Protein AF-A0A7Y6F8K1-F1 (afdb_monomer)

Nearest PDB structures (foldseek):
  3zwu-assembly2_B  TM=9.315E-01  e=6.270E-09  Pseudomonas fluorescens Pf0-1
  5n9j-assembly1_A  TM=4.850E-01  e=1.067E+00  Schizosaccharomyces pombe
  7olc-assembly1_LZ  TM=2.569E-01  e=6.177E-01  Thermochaetoides thermophila DSM 1495
  8ovj-assembly1_Y  TM=2.852E-01  e=1.361E+00  Leishmania major strain Friedlin

Radius of gyration: 34.38 Å; Cα contacts (8 Å, |Δi|>4): 253; chains: 1; bounding box: 67×84×121 Å

Foldseek 3Di:
DDDDDDDDDDDDDDDDDDDDDDDDDPDDDDDDDDDDDDDDDDDDDDDDDDDDDDDDDDPPPDPDPDPDPFDDDDDDPDPDDDDTPPDDDDDAADFQAFLAPPADHRDQVLPQDLVSLLRHAAADWDDWDWAWDPPDDVPKTKTKIKTFHDFDDCVSNVNDPSSRQSRGGIWIFIWIDDPNDIHTDHDPRTGDDGNPHQDDDDDPDDDDDPSNGDDPDDDDDDDDDDPDDDDDDDPDPDDDDDDDDDDDDDDD

Sequence (252 aa):
MRDDTQTATTHPTADPFRRGVVAGGALAAAGLLALGTSAAAALTPATPAPPAGSPPAPAGAAARRSLAEFTAVAASEADTVAVPTGFRADVRAPWGGPVHTTGPDWRADASATAADQADQIGSHHHCVQFLPLDDGREGEPRGLLVISHESTDPALLGGDARKAMAAQGLTVLEMREVEGIWEVVDSAYNRRITADSPVRFSGPVPAPGPAAGRARGAGPERPGPHPLGHLPGGRGERRRRLRGRRPGVAAR

Structure (mmCIF, N/CA/C/O backbone):
data_AF-A0A7Y6F8K1-F1
#
_entry.id   AF-A0A7Y6F8K1-F1
#
loop_
_atom_site.group_PDB
_atom_site.id
_atom_site.type_symbol
_atom_site.label_atom_id
_atom_site.label_alt_id
_atom_site.label_comp_id
_atom_site.label_asym_id
_atom_site.label_entity_id
_atom_site.label_seq_id
_atom_site.pdbx_PDB_ins_code
_atom_site.Cartn_x
_atom_site.Cartn_y
_atom_site.Cartn_z
_atom_site.occupancy
_atom_site.B_iso_or_equiv
_atom_site.auth_seq_id
_atom_site.auth_comp_id
_atom_site.auth_asym_id
_atom_site.auth_atom_id
_atom_site.pdbx_PDB_model_num
ATOM 1 N N . MET A 1 1 ? 37.887 20.842 1.565 1.00 43.44 1 MET A N 1
ATOM 2 C CA . MET A 1 1 ? 37.068 21.502 2.599 1.00 43.44 1 MET A CA 1
ATOM 3 C C . MET A 1 1 ? 36.605 22.825 2.007 1.00 43.44 1 MET A C 1
ATOM 5 O O . MET A 1 1 ? 37.454 23.655 1.714 1.00 43.44 1 MET A O 1
ATOM 9 N N . ARG A 1 2 ? 35.318 22.941 1.663 1.00 33.66 2 ARG A N 1
ATOM 10 C CA . ARG A 1 2 ? 34.686 24.184 1.186 1.00 33.66 2 ARG A CA 1
ATOM 11 C C . ARG A 1 2 ? 33.675 24.639 2.237 1.00 33.66 2 ARG A C 1
ATOM 13 O O . ARG A 1 2 ? 33.304 23.841 3.093 1.00 33.66 2 ARG A O 1
ATOM 20 N N . ASP A 1 3 ? 33.339 25.918 2.190 1.00 32.84 3 ASP A N 1
ATOM 21 C CA . ASP A 1 3 ? 32.628 26.645 3.238 1.00 32.84 3 ASP A CA 1
ATOM 22 C C . ASP A 1 3 ? 31.246 27.069 2.715 1.00 32.84 3 ASP A C 1
ATOM 24 O O . ASP A 1 3 ? 31.146 27.965 1.876 1.00 32.84 3 ASP A O 1
ATOM 28 N N . ASP A 1 4 ? 30.196 26.368 3.151 1.00 37.66 4 ASP A N 1
ATOM 29 C CA . ASP A 1 4 ? 28.828 26.521 2.639 1.00 37.66 4 ASP A CA 1
ATOM 30 C C . ASP A 1 4 ? 28.006 27.482 3.517 1.00 37.66 4 ASP A C 1
ATOM 32 O O . ASP A 1 4 ? 27.113 27.093 4.273 1.00 37.66 4 ASP A O 1
ATOM 36 N N . THR A 1 5 ? 28.298 28.779 3.404 1.00 37.97 5 THR A N 1
ATOM 37 C CA . THR A 1 5 ? 27.543 29.844 4.082 1.00 37.97 5 THR A CA 1
ATOM 38 C C . THR A 1 5 ? 26.256 30.198 3.323 1.00 37.97 5 THR A C 1
ATOM 40 O O . THR A 1 5 ? 26.243 31.022 2.408 1.00 37.97 5 THR A O 1
ATOM 43 N N . GLN A 1 6 ? 25.130 29.587 3.712 1.00 37.47 6 GLN A N 1
ATOM 44 C CA . GLN A 1 6 ? 23.811 29.942 3.170 1.00 37.47 6 GLN A CA 1
ATOM 45 C C . GLN A 1 6 ? 23.318 31.301 3.697 1.00 37.47 6 GLN A C 1
ATOM 47 O O . GLN A 1 6 ? 22.869 31.422 4.837 1.00 37.47 6 GLN A O 1
ATOM 52 N N . THR A 1 7 ? 23.327 32.322 2.839 1.00 34.81 7 THR A N 1
ATOM 53 C CA . THR A 1 7 ? 22.721 33.631 3.130 1.00 34.81 7 THR A CA 1
ATOM 54 C C . THR A 1 7 ? 21.206 33.585 2.913 1.00 34.81 7 THR A C 1
ATOM 56 O O . THR A 1 7 ? 20.730 33.635 1.780 1.00 34.81 7 THR A O 1
ATOM 59 N N . ALA A 1 8 ? 20.436 33.513 4.000 1.00 32.97 8 ALA A N 1
ATOM 60 C CA . ALA A 1 8 ? 18.976 33.575 3.949 1.00 32.97 8 ALA A CA 1
ATOM 61 C C . ALA A 1 8 ? 18.470 35.022 3.779 1.00 32.97 8 ALA A C 1
ATOM 63 O O . ALA A 1 8 ? 18.720 35.878 4.627 1.00 32.97 8 ALA A O 1
ATOM 64 N N . THR A 1 9 ? 17.705 35.285 2.715 1.00 33.66 9 THR A N 1
ATOM 65 C CA . THR A 1 9 ? 17.076 36.593 2.459 1.00 33.66 9 THR A CA 1
ATOM 66 C C . THR A 1 9 ? 15.626 36.594 2.941 1.00 33.66 9 THR A C 1
ATOM 68 O O . THR A 1 9 ? 14.765 35.965 2.329 1.00 33.66 9 THR A O 1
ATOM 71 N N . THR A 1 10 ? 15.330 37.321 4.019 1.00 36.19 10 THR A N 1
ATOM 72 C CA . THR A 1 10 ? 13.971 37.482 4.560 1.00 36.19 10 THR A CA 1
ATOM 73 C C . THR A 1 10 ? 13.324 38.796 4.114 1.00 36.19 10 THR A C 1
ATOM 75 O O . THR A 1 10 ? 13.879 39.877 4.300 1.00 36.19 10 THR A O 1
ATOM 78 N N . HIS A 1 11 ? 12.107 38.718 3.566 1.00 33.62 11 HIS A N 1
ATOM 79 C CA . HIS A 1 11 ? 11.245 39.889 3.371 1.00 33.62 11 HIS A CA 1
ATOM 80 C C . HIS A 1 11 ? 10.414 40.161 4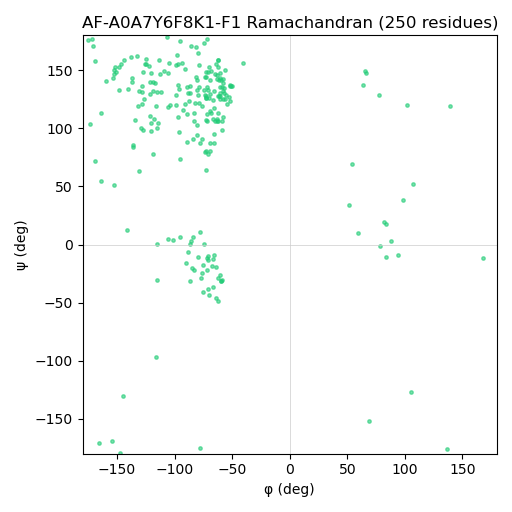.645 1.00 33.62 11 HIS A C 1
ATOM 82 O O . HIS A 1 11 ? 9.897 39.209 5.234 1.00 33.62 11 HIS A O 1
ATOM 88 N N . PRO A 1 12 ? 10.277 41.424 5.096 1.00 40.53 12 PRO A N 1
ATOM 89 C CA . PRO A 1 12 ? 9.638 41.748 6.374 1.00 40.53 12 PRO A CA 1
ATOM 90 C C . PRO A 1 12 ? 8.134 42.062 6.271 1.00 40.53 12 PRO A C 1
ATOM 92 O O . PRO A 1 12 ? 7.680 42.607 5.268 1.00 40.53 12 PRO A O 1
ATOM 95 N N . THR A 1 13 ? 7.430 41.874 7.401 1.00 39.84 13 THR A N 1
ATOM 96 C CA . THR A 1 13 ? 6.108 42.447 7.785 1.00 39.84 13 THR A CA 1
ATOM 97 C C . THR A 1 13 ? 4.872 42.073 6.938 1.00 39.84 13 THR A C 1
ATOM 99 O O . THR A 1 13 ? 4.918 42.128 5.718 1.00 39.84 13 THR A O 1
ATOM 102 N N . ALA A 1 14 ? 3.689 41.767 7.495 1.00 37.31 14 ALA A N 1
ATOM 103 C CA . ALA A 1 14 ? 3.221 41.513 8.880 1.00 37.31 14 ALA A CA 1
ATOM 104 C C . ALA A 1 14 ? 1.792 40.855 8.790 1.00 37.31 14 ALA A C 1
ATOM 106 O O . ALA A 1 14 ? 1.390 40.493 7.687 1.00 37.31 14 ALA A O 1
ATOM 107 N N . ASP A 1 15 ? 0.946 40.630 9.812 1.00 39.19 15 ASP A N 1
ATOM 108 C CA . ASP A 1 15 ? 0.985 40.985 11.246 1.00 39.19 15 ASP A CA 1
ATOM 109 C C . ASP A 1 15 ? 0.354 39.872 12.169 1.00 39.19 15 ASP A C 1
ATOM 111 O O . ASP A 1 15 ? 0.803 38.733 12.004 1.00 39.19 15 ASP A O 1
ATOM 115 N N . PRO A 1 16 ? -0.578 40.037 13.160 1.00 44.59 16 PRO A N 1
ATOM 116 C CA . PRO A 1 16 ? -0.449 39.256 14.406 1.00 44.59 16 PRO A CA 1
ATOM 117 C C . PRO A 1 16 ? -1.687 38.435 14.850 1.00 44.59 16 PRO A C 1
ATOM 119 O O . PRO A 1 16 ? -2.739 38.995 15.143 1.00 44.59 16 PRO A O 1
ATOM 122 N N . PHE A 1 17 ? -1.543 37.120 15.082 1.00 38.03 17 PHE A N 1
ATOM 123 C CA . PHE A 1 17 ? -2.545 36.359 15.872 1.00 38.03 17 PHE A CA 1
ATOM 124 C C . PHE A 1 17 ? -2.013 35.278 16.835 1.00 38.03 17 PHE A C 1
ATOM 126 O O . PHE A 1 17 ? -2.794 34.501 17.382 1.00 38.03 17 PHE A O 1
ATOM 133 N N . ARG A 1 18 ? -0.701 35.232 17.117 1.00 42.72 18 ARG A N 1
ATOM 134 C CA . ARG A 1 18 ? -0.129 34.366 18.173 1.00 42.72 18 ARG A CA 1
ATOM 135 C C . ARG A 1 18 ? 0.920 35.107 19.014 1.00 42.72 18 ARG A C 1
ATOM 137 O O . ARG A 1 18 ? 2.115 35.029 18.752 1.00 42.72 18 ARG A O 1
ATOM 144 N N . ARG A 1 19 ? 0.457 35.817 20.049 1.00 46.25 19 ARG A N 1
ATOM 145 C CA . ARG A 1 19 ? 1.273 36.305 21.178 1.00 46.25 19 ARG A CA 1
ATOM 146 C C . ARG A 1 19 ? 0.770 35.656 22.469 1.00 46.25 19 ARG A C 1
ATOM 148 O O . ARG A 1 19 ? -0.435 35.575 22.673 1.00 46.25 19 ARG A O 1
ATOM 155 N N . GLY A 1 20 ? 1.702 35.250 23.331 1.00 35.72 20 GLY A N 1
ATOM 156 C CA . GLY A 1 20 ? 1.425 34.503 24.562 1.00 35.72 20 GLY A CA 1
ATOM 157 C C . GLY A 1 20 ? 1.733 33.005 24.401 1.00 35.72 20 GLY A C 1
ATOM 158 O O . GLY A 1 20 ? 1.163 32.364 23.529 1.00 35.72 20 GLY A O 1
ATOM 159 N N . VAL A 1 21 ? 2.632 32.395 25.181 1.00 41.84 21 VAL A N 1
ATOM 160 C CA . VAL A 1 21 ? 3.507 32.951 26.233 1.00 41.84 21 VAL A CA 1
ATOM 161 C C . VAL A 1 21 ? 4.884 32.283 26.156 1.00 41.84 21 VAL A C 1
ATOM 163 O O . VAL A 1 21 ? 4.973 31.061 26.107 1.00 41.84 21 VAL A O 1
ATOM 166 N N . VAL A 1 22 ? 5.953 33.084 26.218 1.00 46.91 22 VAL A N 1
ATOM 167 C CA . VAL A 1 22 ? 7.308 32.625 26.569 1.00 46.91 22 VAL A CA 1
ATOM 168 C C . VAL A 1 22 ? 7.733 33.396 27.814 1.00 46.91 22 VAL A C 1
ATOM 170 O O . VAL A 1 22 ? 8.136 34.553 27.721 1.00 46.91 22 VAL A O 1
ATOM 173 N N . ALA A 1 23 ? 7.580 32.771 28.981 1.00 37.50 23 ALA A N 1
ATOM 174 C CA . ALA A 1 23 ? 8.056 33.276 30.267 1.00 37.50 23 ALA A CA 1
ATOM 175 C C . ALA A 1 23 ? 8.072 32.132 31.297 1.00 37.50 23 ALA A C 1
ATOM 177 O O . ALA A 1 23 ? 7.012 31.646 31.683 1.00 37.50 23 ALA A O 1
ATOM 178 N N . GLY A 1 24 ? 9.262 31.725 31.754 1.00 35.97 24 GLY A N 1
ATOM 179 C CA . GLY A 1 24 ? 9.422 30.813 32.894 1.00 35.97 24 GLY A CA 1
ATOM 180 C C . GLY A 1 24 ? 10.508 29.744 32.728 1.00 35.97 24 GLY A C 1
ATOM 181 O O . GLY A 1 24 ? 10.384 28.864 31.886 1.00 35.97 24 GLY A O 1
ATOM 182 N N . GLY A 1 25 ? 11.518 29.767 33.607 1.00 36.03 25 GLY A N 1
ATOM 183 C CA . GLY A 1 25 ? 12.216 28.535 34.005 1.00 36.03 25 GLY A CA 1
ATOM 184 C C . GLY A 1 25 ? 13.543 28.169 33.330 1.00 36.03 25 GLY A C 1
ATOM 185 O O . GLY A 1 25 ? 13.804 26.984 33.146 1.00 36.03 25 GLY A O 1
ATOM 186 N N . ALA A 1 26 ? 14.433 29.120 33.035 1.00 40.59 26 ALA A N 1
ATOM 187 C CA . ALA A 1 26 ? 15.844 28.774 32.825 1.00 40.59 26 ALA A CA 1
ATOM 188 C C . ALA A 1 26 ? 16.532 28.513 34.184 1.00 40.59 26 ALA A C 1
ATOM 190 O O . ALA A 1 26 ? 17.010 29.464 34.795 1.00 40.59 26 ALA A O 1
ATOM 191 N N . LEU A 1 27 ? 16.543 27.261 34.679 1.00 41.97 27 LEU A N 1
ATOM 192 C CA . LEU A 1 27 ? 17.295 26.844 35.887 1.00 41.97 27 LEU A CA 1
ATOM 193 C C . LEU A 1 27 ? 17.341 25.301 36.084 1.00 41.97 27 LEU A C 1
ATOM 195 O O . LEU A 1 27 ? 16.693 24.770 36.980 1.00 41.97 27 LEU A O 1
ATOM 199 N N . ALA A 1 28 ? 18.098 24.563 35.255 1.00 36.94 28 ALA A N 1
ATOM 200 C CA . ALA A 1 28 ? 18.384 23.125 35.469 1.00 36.94 28 ALA A CA 1
ATOM 201 C C . ALA A 1 28 ? 19.576 22.600 34.626 1.00 36.94 28 ALA A C 1
ATOM 203 O O . ALA A 1 28 ? 19.430 21.652 33.859 1.00 36.94 28 ALA A O 1
ATOM 204 N N . ALA A 1 29 ? 20.756 23.226 34.719 1.00 36.88 29 ALA A N 1
ATOM 205 C CA . ALA A 1 29 ? 21.924 22.868 33.897 1.00 36.88 29 ALA A CA 1
ATOM 206 C C . ALA A 1 29 ? 23.217 22.696 34.720 1.00 36.88 29 ALA A C 1
ATOM 208 O O . ALA A 1 29 ? 24.180 23.438 34.541 1.00 36.88 29 ALA A O 1
ATOM 209 N N . ALA A 1 30 ? 23.238 21.719 35.633 1.00 41.50 30 ALA A N 1
ATOM 210 C CA . ALA A 1 30 ? 24.451 21.246 36.308 1.00 41.50 30 ALA A CA 1
ATOM 211 C C . ALA A 1 30 ? 24.246 19.838 36.900 1.00 41.50 30 ALA A C 1
ATOM 213 O O . ALA A 1 30 ? 23.207 19.584 37.503 1.00 41.50 30 ALA A O 1
ATOM 214 N N . GLY A 1 31 ? 25.261 18.965 36.806 1.00 42.12 31 GLY A N 1
ATOM 215 C CA . GLY A 1 31 ? 25.406 17.830 37.733 1.00 42.12 31 GLY A CA 1
ATOM 216 C C . GLY A 1 31 ? 25.097 16.408 37.241 1.00 42.12 31 GLY A C 1
ATOM 217 O O . GLY A 1 31 ? 24.395 15.695 37.949 1.00 42.12 31 GLY A O 1
ATOM 218 N N . LEU A 1 32 ? 25.677 15.946 36.120 1.00 43.97 32 LEU A N 1
ATOM 219 C CA . LEU A 1 32 ? 25.977 14.505 35.959 1.00 43.97 32 LEU A CA 1
ATOM 220 C C . LEU A 1 32 ? 27.165 14.195 35.020 1.00 43.97 32 LEU A C 1
ATOM 222 O O . LEU A 1 32 ? 27.065 13.378 34.109 1.00 43.97 32 LEU A O 1
ATOM 226 N N . LEU A 1 33 ? 28.313 14.840 35.250 1.00 45.12 33 LEU A N 1
ATOM 227 C CA . LEU A 1 33 ? 29.603 14.441 34.671 1.00 45.12 33 LEU A CA 1
ATOM 228 C C . LEU A 1 33 ? 30.700 14.531 35.739 1.00 45.12 33 LEU A C 1
ATOM 230 O O . LEU A 1 33 ? 30.732 15.502 36.493 1.00 45.12 33 LEU A O 1
ATOM 234 N N . ALA A 1 34 ? 31.604 13.541 35.731 1.00 36.44 34 ALA A N 1
ATOM 235 C CA . ALA A 1 34 ? 32.646 13.283 36.737 1.00 36.44 34 ALA A CA 1
ATOM 236 C C . ALA A 1 34 ? 32.095 12.871 38.133 1.00 36.44 34 ALA A C 1
ATOM 238 O O . ALA A 1 34 ? 31.002 13.267 38.518 1.00 36.44 34 ALA A O 1
ATOM 239 N N . LEU A 1 35 ? 32.763 12.032 38.936 1.00 41.62 35 LEU A N 1
ATOM 240 C CA . LEU A 1 35 ? 34.102 11.427 38.831 1.00 41.62 35 LEU A CA 1
ATOM 241 C C . LEU A 1 35 ? 34.046 9.897 39.000 1.00 41.62 35 LEU A C 1
ATOM 243 O O . LEU A 1 35 ? 33.259 9.388 39.792 1.00 41.62 35 LEU A O 1
ATOM 247 N N . GLY A 1 36 ? 34.956 9.181 38.333 1.00 39.50 36 GLY A N 1
ATOM 248 C CA . GLY A 1 36 ? 35.242 7.768 38.595 1.00 39.50 36 GLY A CA 1
ATOM 249 C C . GLY A 1 36 ? 36.739 7.547 38.813 1.00 39.50 36 GLY A C 1
ATOM 250 O O . GLY A 1 36 ? 37.487 7.453 37.846 1.00 39.50 36 GLY A O 1
ATOM 251 N N . THR A 1 37 ? 37.174 7.464 40.073 1.00 42.47 37 THR A N 1
ATOM 252 C CA . THR A 1 37 ? 38.558 7.134 40.472 1.00 42.47 37 THR A CA 1
ATOM 253 C C . THR A 1 37 ? 38.562 6.389 41.806 1.00 42.47 37 THR A C 1
ATOM 255 O O . THR A 1 37 ? 37.912 6.826 42.754 1.00 42.47 37 THR A O 1
ATOM 258 N N . SER A 1 38 ? 39.305 5.286 41.887 1.00 39.91 38 SER A N 1
ATOM 259 C CA . SER A 1 38 ? 39.265 4.343 43.013 1.00 39.91 38 SER A CA 1
ATOM 260 C C . SER A 1 38 ? 40.244 4.683 44.144 1.00 39.91 38 SER A C 1
ATOM 262 O O . SER A 1 38 ? 41.429 4.887 43.892 1.00 39.91 38 SER A O 1
ATOM 264 N N . ALA A 1 39 ? 39.783 4.612 45.395 1.00 37.41 39 ALA A N 1
ATOM 265 C CA . ALA A 1 39 ? 40.610 4.450 46.596 1.00 37.41 39 ALA A CA 1
ATOM 266 C C . ALA A 1 39 ? 39.795 3.715 47.680 1.00 37.41 39 ALA A C 1
ATOM 268 O O . ALA A 1 39 ? 38.571 3.837 47.711 1.00 37.41 39 ALA A O 1
ATOM 269 N N . ALA A 1 40 ? 40.445 2.918 48.533 1.00 37.84 40 ALA A N 1
ATOM 270 C CA . ALA A 1 40 ? 39.769 1.958 49.413 1.00 37.84 40 ALA A CA 1
ATOM 271 C C . ALA A 1 40 ? 39.721 2.385 50.893 1.00 37.84 40 ALA A C 1
ATOM 273 O O . ALA A 1 40 ? 40.672 2.964 51.412 1.00 37.84 40 ALA A O 1
ATOM 274 N N . ALA A 1 41 ? 38.649 1.991 51.586 1.00 38.59 41 ALA A N 1
ATOM 275 C CA . ALA A 1 41 ? 38.557 1.926 53.046 1.00 38.59 41 ALA A CA 1
ATOM 276 C C . ALA A 1 41 ? 37.656 0.743 53.461 1.00 38.59 41 ALA A C 1
ATOM 278 O O . ALA A 1 41 ? 36.837 0.276 52.670 1.00 38.59 41 ALA A O 1
ATOM 279 N N . ALA A 1 42 ? 37.854 0.217 54.672 1.00 38.78 42 ALA A N 1
ATOM 280 C CA . ALA A 1 42 ? 37.300 -1.069 55.106 1.00 38.78 42 ALA A CA 1
ATOM 281 C C . ALA A 1 42 ? 35.767 -1.093 55.282 1.00 38.78 42 ALA A C 1
ATOM 283 O O . ALA A 1 42 ? 35.149 -0.111 55.687 1.00 38.78 42 ALA A O 1
ATOM 284 N N . LEU A 1 43 ? 35.176 -2.270 55.049 1.00 34.03 43 LEU A N 1
ATOM 285 C CA . LEU A 1 43 ? 33.761 -2.554 55.292 1.00 34.03 43 LEU A CA 1
ATOM 286 C C . LEU A 1 43 ? 33.481 -2.749 56.791 1.00 34.03 43 LEU A C 1
ATOM 288 O O . LEU A 1 43 ? 33.951 -3.714 57.391 1.00 34.03 43 LEU A O 1
ATOM 292 N N . THR A 1 44 ? 32.620 -1.907 57.361 1.00 43.69 44 THR A N 1
ATOM 293 C CA . THR A 1 44 ? 31.829 -2.237 58.556 1.00 43.69 44 THR A CA 1
ATOM 294 C C . THR A 1 44 ? 30.342 -2.257 58.174 1.00 43.69 44 THR A C 1
ATOM 296 O O . THR A 1 44 ? 29.874 -1.332 57.507 1.00 43.69 44 THR A O 1
ATOM 299 N N . PRO A 1 45 ? 29.573 -3.303 58.536 1.00 40.88 45 PRO A N 1
ATOM 300 C CA . PRO A 1 45 ? 28.172 -3.417 58.139 1.00 40.88 45 PRO A CA 1
ATOM 301 C C . PRO A 1 45 ? 27.283 -2.510 59.002 1.00 40.88 45 PRO A C 1
ATOM 303 O O . PRO A 1 45 ? 26.741 -2.930 60.022 1.00 40.88 45 PRO A O 1
ATOM 306 N N . ALA A 1 46 ? 27.133 -1.251 58.591 1.00 43.28 46 ALA A N 1
ATOM 307 C CA . ALA A 1 46 ? 26.134 -0.351 59.156 1.00 43.28 46 ALA A CA 1
ATOM 308 C C . ALA A 1 46 ? 24.727 -0.748 58.676 1.00 43.28 46 ALA A C 1
ATOM 310 O O . ALA A 1 46 ? 24.485 -0.885 57.476 1.00 43.28 46 ALA A O 1
ATOM 311 N N . THR A 1 47 ? 23.795 -0.925 59.614 1.00 45.72 47 THR A N 1
ATOM 312 C CA . THR A 1 47 ? 22.393 -1.265 59.329 1.00 45.72 47 THR A CA 1
ATOM 313 C C . THR A 1 47 ? 21.751 -0.208 58.420 1.00 45.72 47 THR A C 1
ATOM 315 O O . THR A 1 47 ? 21.861 0.981 58.732 1.00 45.72 47 THR A O 1
ATOM 318 N N . PRO A 1 48 ? 21.052 -0.584 57.331 1.00 42.84 48 PRO A N 1
ATOM 319 C CA . PRO A 1 48 ? 20.390 0.390 56.473 1.00 42.84 48 PRO A CA 1
ATOM 320 C C . PRO A 1 48 ? 19.261 1.093 57.235 1.00 42.84 48 PRO A C 1
ATOM 322 O O . PRO A 1 48 ? 18.286 0.466 57.652 1.00 42.84 48 PRO A O 1
ATOM 325 N N . ALA A 1 49 ? 19.388 2.409 57.403 1.00 52.44 49 ALA A N 1
ATOM 326 C CA . ALA A 1 49 ? 18.280 3.248 57.838 1.00 52.44 49 ALA A CA 1
ATOM 327 C C . ALA A 1 49 ? 17.174 3.251 56.761 1.00 52.44 49 ALA A C 1
ATOM 329 O O . ALA A 1 49 ? 17.492 3.180 55.569 1.00 52.44 49 ALA A O 1
ATOM 330 N N . PRO A 1 50 ? 15.885 3.348 57.137 1.00 48.72 50 PRO A N 1
ATOM 331 C CA . PRO A 1 50 ? 14.815 3.486 56.156 1.00 48.72 50 PRO A CA 1
ATOM 332 C C . PRO A 1 50 ? 15.014 4.774 55.338 1.00 48.72 50 PRO A C 1
ATOM 334 O O . PRO A 1 50 ? 15.443 5.787 55.901 1.00 48.72 50 PRO A O 1
ATOM 337 N N . PRO A 1 51 ? 14.705 4.773 54.028 1.00 49.38 51 PRO A N 1
ATOM 338 C CA . PRO A 1 51 ? 14.831 5.970 53.210 1.00 49.38 51 PRO A CA 1
ATOM 339 C C . PRO A 1 51 ? 13.927 7.077 53.759 1.00 49.38 51 PRO A C 1
ATOM 341 O O . PRO A 1 51 ? 12.739 6.859 54.006 1.00 49.38 51 PRO A O 1
ATOM 344 N N . ALA A 1 52 ? 14.492 8.272 53.945 1.00 54.88 52 ALA A N 1
ATOM 345 C CA . ALA A 1 52 ? 13.714 9.453 54.296 1.00 54.88 52 ALA A CA 1
ATOM 346 C C . ALA A 1 52 ? 12.641 9.694 53.221 1.00 54.88 52 ALA A C 1
ATOM 348 O O . ALA A 1 52 ? 12.919 9.581 52.026 1.00 54.88 52 ALA A O 1
ATOM 349 N N . GLY A 1 53 ? 11.411 9.980 53.655 1.00 45.91 53 GLY A N 1
ATOM 350 C CA . GLY A 1 53 ? 10.249 10.006 52.769 1.00 45.91 53 GLY A CA 1
ATOM 351 C C . GLY A 1 53 ? 10.402 10.986 51.606 1.00 45.91 53 GLY A C 1
ATOM 352 O O . GLY A 1 53 ? 10.874 12.110 51.788 1.00 45.91 53 GLY A O 1
ATOM 353 N N . SER A 1 54 ? 9.966 10.561 50.418 1.00 52.84 54 SER A N 1
ATOM 354 C CA . SER A 1 54 ? 9.910 11.405 49.223 1.00 52.84 54 SER A CA 1
ATOM 355 C C . SER A 1 54 ? 9.196 12.730 49.527 1.00 52.84 54 SER A C 1
ATOM 357 O O . SER A 1 54 ? 8.145 12.706 50.177 1.00 52.84 54 SER A O 1
ATOM 359 N N . PRO A 1 55 ? 9.706 13.883 49.052 1.00 58.31 55 PRO A N 1
ATOM 360 C CA . PRO A 1 55 ? 9.024 15.155 49.251 1.00 58.31 55 PRO A CA 1
ATOM 361 C C . PRO A 1 55 ? 7.624 15.103 48.617 1.00 58.31 55 PRO A C 1
ATOM 363 O O . PRO A 1 55 ? 7.465 14.512 47.543 1.00 58.31 55 PRO A O 1
ATOM 366 N N . PRO A 1 56 ? 6.599 15.704 49.249 1.00 50.31 56 PRO A N 1
ATOM 367 C CA . PRO A 1 56 ? 5.246 15.684 48.713 1.00 50.31 56 PRO A CA 1
ATOM 368 C C . PRO A 1 56 ? 5.215 16.362 47.340 1.00 50.31 56 PRO A C 1
ATOM 370 O O . PRO A 1 56 ? 5.678 17.493 47.181 1.00 50.31 56 PRO A O 1
ATOM 373 N N . ALA A 1 57 ? 4.658 15.668 46.346 1.00 54.78 57 ALA A N 1
ATOM 374 C CA . ALA A 1 57 ? 4.474 16.225 45.012 1.00 54.78 57 ALA A CA 1
ATOM 375 C C . ALA A 1 57 ? 3.608 17.503 45.083 1.00 54.78 57 ALA A C 1
ATOM 377 O O . ALA A 1 57 ? 2.658 17.547 45.870 1.00 54.78 57 ALA A O 1
ATOM 378 N N . PRO A 1 58 ? 3.901 18.543 44.279 1.00 50.78 58 PRO A N 1
ATOM 379 C CA . PRO A 1 58 ? 3.210 19.824 44.379 1.00 50.78 58 PRO A CA 1
ATOM 380 C C . PRO A 1 58 ? 1.710 19.678 44.084 1.00 50.78 58 PRO A C 1
ATOM 382 O O . PRO A 1 58 ? 1.296 19.411 42.952 1.00 50.78 58 PRO A O 1
ATOM 385 N N . ALA A 1 59 ? 0.893 19.891 45.118 1.00 54.44 59 ALA A N 1
ATOM 386 C CA . ALA A 1 59 ? -0.562 19.917 45.030 1.00 54.44 59 ALA A CA 1
ATOM 387 C C . ALA A 1 59 ? -1.006 21.118 44.176 1.00 54.44 59 ALA A C 1
ATOM 389 O O . ALA A 1 59 ? -1.094 22.247 44.650 1.00 54.44 59 ALA A O 1
ATOM 390 N N . GLY A 1 60 ? -1.223 20.870 42.885 1.00 49.66 60 GLY A N 1
ATOM 391 C CA . GLY A 1 60 ? -1.442 21.921 41.885 1.00 49.66 60 GLY A CA 1
ATOM 392 C C . GLY A 1 60 ? -1.381 21.444 40.433 1.00 49.66 60 GLY A C 1
ATOM 393 O O . GLY A 1 60 ? -1.823 22.161 39.538 1.00 49.66 60 GLY A O 1
ATOM 394 N N . ALA A 1 61 ? -0.906 20.219 40.177 1.00 51.16 61 ALA A N 1
ATOM 395 C CA . ALA A 1 61 ? -1.100 19.551 38.893 1.00 51.16 61 ALA A CA 1
ATOM 396 C C . ALA A 1 61 ? -2.596 19.255 38.668 1.00 51.16 61 ALA A C 1
ATOM 398 O O . ALA A 1 61 ? -3.092 18.185 39.022 1.00 51.16 61 ALA A O 1
ATOM 399 N N . ALA A 1 62 ? -3.322 20.220 38.095 1.00 58.97 62 ALA A N 1
ATOM 400 C CA . ALA A 1 62 ? -4.713 20.048 37.694 1.00 58.97 62 ALA A CA 1
ATOM 401 C C . ALA A 1 62 ? -4.833 18.792 36.820 1.00 58.97 62 ALA A C 1
ATOM 403 O O . ALA A 1 62 ? -4.124 18.667 35.816 1.00 58.97 62 ALA A O 1
ATOM 404 N N . ALA A 1 63 ? -5.693 17.854 37.227 1.00 59.44 63 ALA A N 1
ATOM 405 C CA . ALA A 1 63 ? -5.791 16.545 36.596 1.00 59.44 63 ALA A CA 1
ATOM 406 C C . ALA A 1 63 ? -6.132 16.706 35.108 1.00 59.44 63 ALA A C 1
ATOM 408 O O . ALA A 1 63 ? -7.261 17.053 34.749 1.00 59.44 63 ALA A O 1
ATOM 409 N N . ARG A 1 64 ? -5.138 16.474 34.241 1.00 63.16 64 ARG A N 1
ATOM 410 C CA . ARG A 1 64 ? -5.323 16.485 32.790 1.00 63.16 64 ARG A CA 1
ATOM 411 C C . ARG A 1 64 ? -6.309 15.368 32.470 1.00 63.16 64 ARG A C 1
ATOM 413 O O . ARG A 1 64 ? -5.951 14.197 32.570 1.00 63.16 64 ARG A O 1
ATOM 420 N N . ARG A 1 65 ? -7.551 15.723 32.131 1.00 62.03 65 ARG A N 1
ATOM 421 C CA . ARG A 1 65 ? -8.532 14.745 31.651 1.00 62.03 65 ARG A CA 1
ATOM 422 C C . ARG A 1 65 ? -7.923 14.045 30.441 1.00 62.03 65 ARG A C 1
ATOM 424 O O . ARG A 1 65 ? -7.483 14.723 29.513 1.00 62.03 65 ARG A O 1
ATOM 431 N N . SER A 1 66 ? -7.865 12.716 30.488 1.00 72.25 66 SER A N 1
ATOM 432 C CA . SER A 1 66 ? -7.454 11.929 29.331 1.00 72.25 66 SER A CA 1
ATOM 433 C C . SER A 1 66 ? -8.376 12.265 28.164 1.00 72.25 66 SER A C 1
ATOM 435 O O . SER A 1 66 ? -9.594 12.251 28.327 1.00 72.25 66 SER A O 1
ATOM 437 N N . LEU A 1 67 ? -7.790 12.572 27.008 1.00 79.00 67 LEU A N 1
ATOM 438 C CA . LEU A 1 67 ? -8.508 12.598 25.731 1.00 79.00 67 LEU A CA 1
ATOM 439 C C . LEU A 1 67 ? -8.506 11.212 25.061 1.00 79.00 67 LEU A C 1
ATOM 441 O O . LEU A 1 67 ? -9.148 11.034 24.035 1.00 79.00 67 LEU A O 1
ATOM 445 N N . ALA A 1 68 ? -7.780 10.240 25.626 1.00 78.81 68 ALA A N 1
ATOM 446 C CA . ALA A 1 68 ? -7.826 8.849 25.202 1.00 78.81 68 ALA A CA 1
ATOM 447 C C . ALA A 1 68 ? -8.945 8.114 25.950 1.00 78.81 68 ALA A C 1
ATOM 449 O O . ALA A 1 68 ? -8.947 8.065 27.184 1.00 78.81 68 ALA A O 1
ATOM 450 N N . GLU A 1 69 ? -9.855 7.521 25.179 1.00 87.19 69 GLU A N 1
ATOM 451 C CA . GLU A 1 69 ? -10.983 6.698 25.642 1.00 87.19 69 GLU A CA 1
ATOM 452 C C . GLU A 1 69 ? -10.587 5.222 25.861 1.00 87.19 69 GLU A C 1
ATOM 454 O O . GLU A 1 69 ? -11.420 4.392 26.214 1.00 87.19 69 GLU A O 1
ATOM 459 N N . PHE A 1 70 ? -9.306 4.889 25.667 1.00 91.94 70 PHE A N 1
ATOM 460 C CA . PHE A 1 70 ? -8.757 3.535 25.718 1.00 91.94 70 PHE A CA 1
ATOM 461 C C . PHE A 1 70 ? -7.631 3.399 26.755 1.00 91.94 70 PHE A C 1
ATOM 463 O O . PHE A 1 70 ? -6.915 4.354 27.063 1.00 91.94 70 PHE A O 1
ATOM 470 N N . THR A 1 71 ? -7.434 2.185 27.276 1.00 91.62 71 THR A N 1
ATOM 471 C CA . THR A 1 71 ? -6.284 1.851 28.131 1.00 91.62 71 THR A CA 1
ATOM 472 C C . THR A 1 71 ? -5.013 1.748 27.290 1.00 91.62 71 THR A C 1
ATOM 474 O O . THR A 1 71 ? -4.988 1.025 26.297 1.00 91.62 71 THR A O 1
ATOM 477 N N . ALA A 1 72 ? -3.950 2.451 27.689 1.00 92.38 72 ALA A N 1
ATOM 478 C CA . ALA A 1 72 ? -2.670 2.416 26.984 1.00 92.38 72 ALA A CA 1
ATOM 479 C C . ALA A 1 72 ? -2.071 0.996 26.945 1.00 92.38 72 ALA A C 1
ATOM 481 O O . ALA A 1 72 ? -2.043 0.294 27.956 1.00 92.38 72 ALA A O 1
ATOM 482 N N . VAL A 1 73 ? -1.568 0.603 25.773 1.00 94.81 73 VAL A N 1
ATOM 483 C CA . VAL A 1 73 ? -0.879 -0.676 25.549 1.00 94.81 73 VAL A CA 1
ATOM 484 C C . VAL A 1 73 ? 0.575 -0.558 26.023 1.00 94.81 73 VAL A C 1
ATOM 486 O O . VAL A 1 73 ? 1.203 0.487 25.853 1.00 94.81 73 VAL A O 1
ATOM 489 N N . ALA A 1 74 ? 1.113 -1.616 26.631 1.00 95.81 74 ALA A N 1
ATOM 490 C CA . ALA A 1 74 ? 2.518 -1.666 27.034 1.00 95.81 74 ALA A CA 1
ATOM 491 C C . ALA A 1 74 ? 3.449 -1.823 25.817 1.00 95.81 74 ALA A C 1
ATOM 493 O O . ALA A 1 74 ? 3.093 -2.474 24.836 1.00 95.81 74 ALA A O 1
ATOM 494 N N . ALA A 1 75 ? 4.658 -1.261 25.897 1.00 96.56 75 ALA A N 1
ATOM 495 C CA . ALA A 1 75 ? 5.696 -1.505 24.896 1.00 96.56 75 ALA A CA 1
ATOM 496 C C . ALA A 1 75 ? 6.110 -2.990 24.884 1.00 96.56 75 ALA A C 1
ATOM 498 O O . ALA A 1 75 ? 6.115 -3.645 25.927 1.00 96.56 75 ALA A O 1
ATOM 499 N N . SER A 1 76 ? 6.454 -3.506 23.704 1.00 96.31 76 SER A N 1
ATOM 500 C CA . SER A 1 76 ? 6.782 -4.914 23.466 1.00 96.31 76 SER A CA 1
ATOM 501 C C . SER A 1 76 ? 7.818 -5.039 22.347 1.00 96.31 76 SER A C 1
ATOM 503 O O . SER A 1 76 ? 7.862 -4.195 21.456 1.00 96.31 76 SER A O 1
ATOM 505 N N . GLU A 1 77 ? 8.615 -6.107 22.389 1.00 97.88 77 GLU A N 1
ATOM 506 C CA . GLU A 1 77 ? 9.557 -6.507 21.329 1.00 97.88 77 GLU A CA 1
ATOM 507 C C . GLU A 1 77 ? 9.003 -7.660 20.462 1.00 97.88 77 GLU A C 1
ATOM 509 O O . GLU A 1 77 ? 9.694 -8.177 19.589 1.00 97.88 77 GLU A O 1
ATOM 514 N N . ALA A 1 78 ? 7.760 -8.095 20.707 1.00 97.56 78 ALA A N 1
ATOM 515 C CA . ALA A 1 78 ? 7.116 -9.149 19.927 1.00 97.56 78 ALA A CA 1
ATOM 516 C C . ALA A 1 78 ? 6.729 -8.662 18.520 1.00 97.56 78 ALA A C 1
ATOM 518 O O . ALA A 1 78 ? 6.120 -7.600 18.381 1.00 97.56 78 ALA A O 1
ATOM 519 N N . ASP A 1 79 ? 7.002 -9.484 17.503 1.00 97.50 79 ASP A N 1
ATOM 520 C CA . ASP A 1 79 ? 6.665 -9.252 16.088 1.00 97.50 79 ASP A CA 1
ATOM 521 C C . ASP A 1 79 ? 5.152 -9.424 15.823 1.00 97.50 79 ASP A C 1
ATOM 523 O O . ASP A 1 79 ? 4.685 -10.365 15.182 1.00 97.50 79 ASP A O 1
ATOM 527 N N . THR A 1 80 ? 4.355 -8.554 16.449 1.00 96.06 80 THR A N 1
ATOM 528 C CA . THR A 1 80 ? 2.887 -8.587 16.475 1.00 96.06 80 THR A CA 1
ATOM 529 C C . THR A 1 80 ? 2.324 -7.183 16.692 1.00 96.06 80 THR A C 1
ATOM 531 O O . THR A 1 80 ? 2.847 -6.422 17.506 1.00 96.06 80 THR A O 1
ATOM 534 N N . VAL A 1 81 ? 1.203 -6.848 16.045 1.00 96.81 81 VAL A N 1
ATOM 535 C CA . VAL A 1 81 ? 0.499 -5.578 16.295 1.00 96.81 81 VAL A CA 1
ATOM 536 C C . VAL A 1 81 ? -0.410 -5.716 17.519 1.00 96.81 81 VAL A C 1
ATOM 538 O O . VAL A 1 81 ? -1.468 -6.340 17.451 1.00 96.81 81 VAL A O 1
ATOM 541 N N . ALA A 1 82 ? -0.015 -5.112 18.640 1.00 96.50 82 ALA A N 1
ATOM 542 C CA . ALA A 1 82 ? -0.838 -5.029 19.846 1.00 96.50 82 ALA A CA 1
ATOM 543 C C . ALA A 1 82 ? -1.736 -3.777 19.825 1.00 96.50 82 ALA A C 1
ATOM 545 O O . ALA A 1 82 ? -1.259 -2.662 19.611 1.00 96.50 82 ALA A O 1
ATOM 546 N N . VAL A 1 83 ? -3.035 -3.953 20.087 1.00 96.69 83 VAL A N 1
ATOM 547 C CA . VAL A 1 83 ? -4.048 -2.879 20.128 1.00 96.69 83 VAL A CA 1
ATOM 548 C C . VAL A 1 83 ? -4.795 -2.870 21.471 1.00 96.69 83 VAL A C 1
ATOM 550 O O . VAL A 1 83 ? -4.784 -3.885 22.172 1.00 96.69 83 VAL A O 1
ATOM 553 N N . PRO A 1 84 ? -5.446 -1.757 21.869 1.00 96.19 84 PRO A N 1
ATOM 554 C CA . PRO A 1 84 ? -6.241 -1.718 23.095 1.00 96.19 84 PRO A CA 1
ATOM 555 C C . PRO A 1 84 ? -7.451 -2.663 23.038 1.00 96.19 84 PRO A C 1
ATOM 557 O O . PRO A 1 84 ? -7.986 -2.951 21.967 1.00 96.19 84 PRO A O 1
ATOM 560 N N . THR A 1 85 ? -7.939 -3.098 24.201 1.00 93.94 85 THR A N 1
ATOM 561 C CA . THR A 1 85 ? -9.152 -3.924 24.314 1.00 93.94 85 THR A CA 1
ATOM 562 C C . THR A 1 85 ? -10.338 -3.277 23.590 1.00 93.94 85 THR A C 1
ATOM 564 O O . THR A 1 85 ? -10.670 -2.125 23.856 1.00 93.94 85 THR A O 1
ATOM 567 N N . GLY A 1 86 ? -10.989 -4.030 22.699 1.00 93.69 86 GLY A N 1
ATOM 568 C CA . GLY A 1 86 ? -12.117 -3.560 21.882 1.00 93.69 86 GLY A CA 1
ATOM 569 C C . GLY A 1 86 ? -11.738 -3.041 20.489 1.00 93.69 86 GLY A C 1
ATOM 570 O O . GLY A 1 86 ? -12.627 -2.832 19.670 1.00 93.69 86 GLY A O 1
ATOM 571 N N . PHE A 1 87 ? -10.445 -2.884 20.192 1.00 94.44 87 PHE A N 1
ATOM 572 C CA . PHE A 1 87 ? -9.943 -2.522 18.863 1.00 94.44 87 PHE A CA 1
ATOM 573 C C . PHE A 1 87 ? -9.477 -3.766 18.087 1.00 94.44 87 PHE A C 1
ATOM 575 O O . PHE A 1 87 ? -9.224 -4.823 18.667 1.00 94.44 87 PHE A O 1
ATOM 582 N N . ARG A 1 88 ? -9.324 -3.624 16.765 1.00 93.88 88 ARG A N 1
ATOM 583 C CA . ARG A 1 88 ? -8.675 -4.602 15.876 1.00 93.88 88 ARG A CA 1
ATOM 584 C C . ARG A 1 88 ? -7.678 -3.891 14.955 1.00 93.88 88 ARG A C 1
ATOM 586 O O . ARG A 1 88 ? -7.782 -2.680 14.769 1.00 93.88 88 ARG A O 1
ATOM 593 N N . ALA A 1 89 ? -6.757 -4.641 14.359 1.00 95.06 89 ALA A N 1
ATOM 594 C CA . ALA A 1 89 ? -5.891 -4.170 13.282 1.00 95.06 89 ALA A CA 1
ATOM 595 C C . ALA A 1 89 ? -5.972 -5.152 12.107 1.00 95.06 89 ALA A C 1
ATOM 597 O O . ALA A 1 89 ? -5.820 -6.356 12.304 1.00 95.06 89 ALA A O 1
ATOM 598 N N . ASP A 1 90 ? -6.186 -4.629 10.898 1.00 94.00 90 ASP A N 1
ATOM 599 C CA . ASP A 1 90 ? -6.317 -5.420 9.674 1.00 94.00 90 ASP A CA 1
ATOM 600 C C . ASP A 1 90 ? -5.248 -4.987 8.658 1.00 94.00 90 ASP A C 1
ATOM 602 O O . ASP A 1 90 ? -5.027 -3.789 8.464 1.00 94.00 90 ASP A O 1
ATOM 606 N N . VAL A 1 91 ? -4.635 -5.932 7.941 1.00 94.38 91 VAL A N 1
ATOM 607 C CA . VAL A 1 91 ? -3.759 -5.612 6.801 1.00 94.38 91 VAL A CA 1
ATOM 608 C C . VAL A 1 91 ? -4.625 -5.376 5.562 1.00 94.38 91 VAL A C 1
ATOM 610 O O . VAL A 1 91 ? -5.384 -6.257 5.167 1.00 94.38 91 VAL A O 1
ATOM 613 N N . ARG A 1 92 ? -4.527 -4.186 4.952 1.00 93.62 92 ARG A N 1
ATOM 614 C CA . ARG A 1 92 ? -5.374 -3.779 3.807 1.00 93.62 92 ARG A CA 1
ATOM 615 C C . ARG A 1 92 ? -4.625 -3.546 2.499 1.00 93.62 92 ARG A C 1
ATOM 617 O O . ARG A 1 92 ? -5.177 -3.811 1.441 1.00 93.62 92 ARG A O 1
ATOM 624 N N . ALA A 1 93 ? -3.374 -3.108 2.573 1.00 96.12 93 ALA A N 1
ATOM 625 C CA . ALA A 1 93 ? -2.495 -2.938 1.423 1.00 96.12 93 ALA A CA 1
ATOM 626 C C . ALA A 1 93 ? -1.107 -3.498 1.780 1.00 96.12 93 ALA A C 1
ATOM 628 O O . ALA A 1 93 ? -0.264 -2.756 2.275 1.00 96.12 93 ALA A O 1
ATOM 629 N N . PRO A 1 94 ? -0.867 -4.813 1.644 1.00 96.69 94 PRO A N 1
ATOM 630 C CA . PRO A 1 94 ? 0.470 -5.369 1.808 1.00 96.69 94 PRO A CA 1
ATOM 631 C C . PRO A 1 94 ? 1.340 -5.023 0.591 1.00 96.69 94 PRO A C 1
ATOM 633 O O . PRO A 1 94 ? 0.861 -5.045 -0.545 1.00 96.69 94 PRO A O 1
ATOM 636 N N . TRP A 1 95 ? 2.634 -4.770 0.809 1.00 97.06 95 TRP A N 1
ATOM 637 C CA . TRP A 1 95 ? 3.618 -4.746 -0.282 1.00 97.06 95 TRP A CA 1
ATOM 638 C C . TRP A 1 95 ? 3.518 -6.040 -1.104 1.00 97.06 95 TRP A C 1
ATOM 640 O O . TRP A 1 95 ? 3.385 -7.126 -0.541 1.00 97.06 95 TRP A O 1
ATOM 650 N N . GLY A 1 96 ? 3.554 -5.922 -2.434 1.00 96.50 96 GLY A N 1
ATOM 651 C CA . GLY A 1 96 ? 3.515 -7.076 -3.329 1.00 96.50 96 GLY A CA 1
ATOM 652 C C . GLY A 1 96 ? 2.114 -7.612 -3.638 1.00 96.50 96 GLY A C 1
ATOM 653 O O . GLY A 1 96 ? 1.979 -8.404 -4.567 1.00 96.50 96 GLY A O 1
ATOM 654 N N . GLY A 1 97 ? 1.067 -7.167 -2.932 1.00 97.31 97 GLY A N 1
ATOM 655 C CA . GLY A 1 97 ? -0.315 -7.437 -3.342 1.00 97.31 97 GLY A CA 1
ATOM 656 C C . GLY A 1 97 ? -0.620 -6.776 -4.696 1.00 97.31 97 GLY A C 1
ATOM 657 O O . GLY A 1 97 ? -0.119 -5.675 -4.944 1.00 97.31 97 GLY A O 1
ATOM 658 N N . PRO A 1 98 ? -1.397 -7.404 -5.593 1.00 97.19 98 PRO A N 1
ATOM 659 C CA . PRO A 1 98 ? -1.689 -6.835 -6.905 1.00 97.19 98 PRO A CA 1
ATOM 660 C C . PRO A 1 98 ? -2.639 -5.631 -6.792 1.00 97.19 98 PRO A C 1
ATOM 662 O O . PRO A 1 98 ? -3.478 -5.562 -5.894 1.00 97.19 98 PRO A O 1
ATOM 665 N N . VAL A 1 99 ? -2.502 -4.662 -7.700 1.00 97.50 99 VAL A N 1
ATOM 666 C CA . VAL A 1 99 ? -3.317 -3.429 -7.716 1.00 97.50 99 VAL A CA 1
ATOM 667 C C . VAL A 1 99 ? -4.672 -3.636 -8.415 1.00 97.50 99 VAL A C 1
ATOM 669 O O . VAL A 1 99 ? -5.635 -2.926 -8.119 1.00 97.50 99 VAL A O 1
ATOM 672 N N . HIS A 1 100 ? -4.766 -4.659 -9.265 1.00 97.25 100 HIS A N 1
ATOM 673 C CA . HIS A 1 100 ? -5.990 -5.164 -9.892 1.00 97.25 100 HIS A CA 1
ATOM 674 C C . HIS A 1 100 ? -6.147 -6.666 -9.615 1.00 97.25 100 HIS A C 1
ATOM 676 O O . HIS A 1 100 ? -5.158 -7.368 -9.424 1.00 97.25 100 HIS A O 1
ATOM 682 N N . THR A 1 101 ? -7.367 -7.204 -9.651 1.00 95.25 101 THR A N 1
ATOM 683 C CA . THR A 1 101 ? -7.628 -8.640 -9.394 1.00 95.25 101 THR A CA 1
ATOM 684 C C . THR A 1 101 ? -7.057 -9.570 -10.464 1.00 95.25 101 THR A C 1
ATOM 686 O O . THR A 1 101 ? -6.860 -10.753 -10.204 1.00 95.25 101 THR A O 1
ATOM 689 N N . THR A 1 102 ? -6.752 -9.041 -11.651 1.00 95.31 102 THR A N 1
ATOM 690 C CA . THR A 1 102 ? -6.034 -9.743 -12.727 1.00 95.31 102 THR A CA 1
ATOM 691 C C . THR A 1 102 ? -4.526 -9.462 -12.736 1.00 95.31 102 THR A C 1
ATOM 693 O O . THR A 1 102 ? -3.852 -9.829 -13.699 1.00 95.31 102 THR A O 1
ATOM 696 N N . GLY A 1 103 ? -4.012 -8.749 -11.729 1.00 94.88 103 GLY A N 1
ATOM 697 C CA . GLY A 1 103 ? -2.592 -8.433 -11.584 1.00 94.88 103 GLY A CA 1
ATOM 698 C C . GLY A 1 103 ? -1.757 -9.637 -11.119 1.00 94.88 103 GLY A C 1
ATOM 699 O O . GLY A 1 103 ? -2.301 -10.699 -10.811 1.00 94.88 103 GLY A O 1
ATOM 700 N N . PRO A 1 104 ? -0.423 -9.504 -11.073 1.00 96.50 104 PRO A N 1
ATOM 701 C CA . PRO A 1 104 ? 0.475 -10.616 -10.780 1.00 96.50 104 PRO A CA 1
ATOM 702 C C . PRO A 1 104 ? 0.549 -10.927 -9.279 1.00 96.50 104 PRO A C 1
ATOM 704 O O . PRO A 1 104 ? 0.730 -10.031 -8.453 1.00 96.50 104 PRO A O 1
ATOM 707 N N . ASP A 1 105 ? 0.496 -12.215 -8.931 1.00 95.00 105 ASP A N 1
ATOM 708 C CA . ASP A 1 105 ? 0.625 -12.700 -7.552 1.00 95.00 105 ASP A CA 1
ATOM 709 C C . ASP A 1 105 ? 1.967 -12.335 -6.895 1.00 95.00 105 ASP A C 1
ATOM 711 O O . ASP A 1 105 ? 3.028 -12.316 -7.534 1.00 95.00 105 ASP A O 1
ATOM 715 N N . TRP A 1 106 ? 1.933 -12.124 -5.576 1.00 94.31 106 TRP A N 1
ATOM 716 C CA . TRP A 1 106 ? 3.132 -11.943 -4.758 1.00 94.31 106 TRP A CA 1
ATOM 717 C C . TRP A 1 106 ? 4.039 -13.185 -4.786 1.00 94.31 106 TRP A C 1
ATOM 719 O O . TRP A 1 106 ? 3.566 -14.321 -4.725 1.00 94.31 106 TRP A O 1
ATOM 729 N N . ARG A 1 107 ? 5.365 -12.976 -4.809 1.00 93.69 107 ARG A N 1
ATOM 730 C CA . ARG A 1 107 ? 6.361 -14.059 -4.774 1.00 93.69 107 ARG A CA 1
ATOM 731 C C . ARG A 1 107 ? 7.488 -13.774 -3.785 1.00 93.69 107 ARG A C 1
ATOM 733 O O . ARG A 1 107 ? 8.374 -12.961 -4.044 1.00 93.69 107 ARG A O 1
ATOM 740 N N . ALA A 1 108 ? 7.472 -14.504 -2.671 1.00 92.00 108 ALA A N 1
ATOM 741 C CA . ALA A 1 108 ? 8.440 -14.373 -1.580 1.00 92.00 108 ALA A CA 1
ATOM 742 C C . ALA A 1 108 ? 9.862 -14.881 -1.914 1.00 92.00 108 ALA A C 1
ATOM 744 O O . ALA A 1 108 ? 10.790 -14.631 -1.153 1.00 92.00 108 ALA A O 1
ATOM 745 N N . ASP A 1 109 ? 10.054 -15.567 -3.046 1.00 93.94 109 ASP A N 1
ATOM 746 C CA . ASP A 1 109 ? 11.364 -16.006 -3.558 1.00 93.94 109 ASP A CA 1
ATOM 747 C C . ASP A 1 109 ? 12.105 -14.913 -4.360 1.00 93.94 109 ASP A C 1
ATOM 749 O O . ASP A 1 109 ? 13.125 -15.179 -4.994 1.00 93.94 109 ASP A O 1
ATOM 753 N N . ALA A 1 110 ? 11.559 -13.692 -4.373 1.00 92.12 110 ALA A N 1
ATOM 754 C CA . ALA A 1 110 ? 11.991 -12.555 -5.179 1.00 92.12 110 ALA A CA 1
ATOM 755 C C . ALA A 1 110 ? 11.971 -12.771 -6.713 1.00 92.12 110 ALA A C 1
ATOM 757 O O . ALA A 1 110 ? 12.412 -11.881 -7.442 1.00 92.12 110 ALA A O 1
ATOM 758 N N . SER A 1 111 ? 11.388 -13.859 -7.238 1.00 94.62 111 SER A N 1
ATOM 759 C CA . SER A 1 111 ? 11.354 -14.151 -8.686 1.00 94.62 111 SER A CA 1
ATOM 760 C C . SER A 1 111 ? 10.437 -13.236 -9.510 1.00 94.62 111 SER A C 1
ATOM 762 O O . SER A 1 111 ? 10.526 -13.229 -10.738 1.00 94.62 111 SER A O 1
ATOM 764 N N . ALA A 1 112 ? 9.563 -12.459 -8.859 1.00 93.94 112 ALA A N 1
ATOM 765 C CA . ALA A 1 112 ? 8.749 -11.435 -9.514 1.00 93.94 112 ALA A CA 1
ATOM 766 C C . ALA A 1 112 ? 9.638 -10.392 -10.218 1.00 93.94 112 ALA A C 1
ATOM 768 O O . ALA A 1 112 ? 10.634 -9.925 -9.656 1.00 93.94 112 ALA A O 1
ATOM 769 N N . THR A 1 113 ? 9.276 -10.018 -11.443 1.00 96.38 113 THR A N 1
ATOM 770 C CA . THR A 1 113 ? 10.041 -9.098 -12.292 1.00 96.38 113 THR A CA 1
ATOM 771 C C . THR A 1 113 ? 9.779 -7.630 -11.945 1.00 96.38 113 THR A C 1
ATOM 773 O O . THR A 1 113 ? 8.844 -7.287 -11.221 1.00 96.38 113 THR A O 1
ATOM 776 N N . ALA A 1 114 ? 10.574 -6.725 -12.523 1.00 96.31 114 ALA A N 1
ATOM 777 C CA . ALA A 1 114 ? 10.304 -5.289 -12.473 1.00 96.31 114 ALA A CA 1
ATOM 778 C C . ALA A 1 114 ? 8.960 -4.886 -13.117 1.00 96.31 114 ALA A C 1
ATOM 780 O O . ALA A 1 114 ? 8.390 -3.871 -12.727 1.00 96.31 114 ALA A O 1
ATOM 781 N N . ALA A 1 115 ? 8.451 -5.668 -14.079 1.00 96.75 115 ALA A N 1
ATOM 782 C CA . ALA A 1 115 ? 7.134 -5.437 -14.669 1.00 96.75 115 ALA A CA 1
ATOM 783 C C . ALA A 1 115 ? 6.016 -5.874 -13.711 1.00 96.75 115 ALA A C 1
ATOM 785 O O . ALA A 1 115 ? 5.058 -5.131 -13.530 1.00 96.75 115 ALA A O 1
ATOM 786 N N . ASP A 1 116 ? 6.181 -7.015 -13.031 1.00 97.38 116 ASP A N 1
ATOM 787 C CA . ASP A 1 116 ? 5.206 -7.489 -12.043 1.00 97.38 116 ASP A CA 1
ATOM 788 C C . ASP A 1 116 ? 5.106 -6.511 -10.861 1.00 97.38 116 ASP A C 1
ATOM 790 O O . ASP A 1 116 ? 4.025 -6.066 -10.483 1.00 97.38 116 ASP A O 1
ATOM 794 N N . GLN A 1 117 ? 6.257 -6.069 -10.342 1.00 97.38 117 GLN A N 1
ATOM 795 C CA . GLN A 1 117 ? 6.326 -5.078 -9.266 1.00 97.38 117 GLN A CA 1
ATOM 796 C C . GLN A 1 117 ? 5.766 -3.698 -9.679 1.00 97.38 117 GLN A C 1
ATOM 798 O O . GLN A 1 117 ? 5.405 -2.908 -8.805 1.00 97.38 117 GLN A O 1
ATOM 803 N N . ALA A 1 118 ? 5.657 -3.395 -10.977 1.00 97.25 118 ALA A N 1
ATOM 804 C CA . ALA A 1 118 ? 5.019 -2.173 -11.470 1.00 97.25 118 ALA A CA 1
ATOM 805 C C . ALA A 1 118 ? 3.476 -2.241 -11.491 1.00 97.25 118 ALA A C 1
ATOM 807 O O . ALA A 1 118 ? 2.852 -1.194 -11.644 1.00 97.25 118 ALA A O 1
ATOM 808 N N . ASP A 1 119 ? 2.874 -3.419 -11.282 1.00 97.50 119 ASP A N 1
ATOM 809 C CA . ASP A 1 119 ? 1.419 -3.630 -11.121 1.00 97.50 119 ASP A CA 1
ATOM 810 C C . ASP A 1 119 ? 1.036 -4.148 -9.711 1.00 97.50 119 ASP A C 1
ATOM 812 O O . ASP A 1 119 ? -0.131 -4.337 -9.376 1.00 97.50 119 ASP A O 1
ATOM 816 N N . GLN A 1 120 ? 2.027 -4.327 -8.835 1.00 97.88 120 GLN A N 1
ATOM 817 C CA . GLN A 1 120 ? 1.850 -4.626 -7.410 1.00 97.88 120 GLN A CA 1
ATOM 818 C C . GLN A 1 120 ? 2.002 -3.371 -6.550 1.00 97.88 120 GLN A C 1
ATOM 820 O O . GLN A 1 120 ? 2.721 -2.439 -6.916 1.00 97.88 120 GLN A O 1
ATOM 825 N N . ILE A 1 121 ? 1.373 -3.359 -5.374 1.00 98.31 121 ILE A N 1
ATOM 826 C CA . ILE A 1 121 ? 1.559 -2.360 -4.315 1.00 98.31 121 ILE A CA 1
ATOM 827 C C . ILE A 1 121 ? 3.062 -2.235 -4.001 1.00 98.31 121 ILE A C 1
ATOM 829 O O . ILE A 1 121 ? 3.782 -3.238 -3.951 1.00 98.31 121 ILE A O 1
ATOM 833 N N . GLY A 1 122 ? 3.543 -1.000 -3.830 1.00 97.62 122 GLY A N 1
ATOM 834 C CA . GLY A 1 122 ? 4.959 -0.700 -3.588 1.00 97.62 122 GLY A CA 1
ATOM 835 C C . GLY A 1 122 ? 5.468 -1.105 -2.197 1.00 97.62 122 GLY A C 1
ATOM 836 O O . GLY A 1 122 ? 4.714 -1.611 -1.367 1.00 97.62 122 GLY A O 1
ATOM 837 N N . SER A 1 123 ? 6.767 -0.914 -1.951 1.00 96.38 123 SER A N 1
ATOM 838 C CA . SER A 1 123 ? 7.436 -1.314 -0.699 1.00 96.38 123 SER A CA 1
ATOM 839 C C . SER A 1 123 ? 7.736 -0.114 0.203 1.00 96.38 123 SER A C 1
ATOM 841 O O . SER A 1 123 ? 7.888 0.993 -0.299 1.00 96.38 123 SER A O 1
ATOM 843 N N . HIS A 1 124 ? 7.884 -0.335 1.514 1.00 96.94 124 HIS A N 1
ATOM 844 C CA . HIS A 1 124 ? 8.193 0.722 2.493 1.00 96.94 124 HIS A CA 1
ATOM 845 C C . HIS A 1 124 ? 7.191 1.888 2.425 1.00 96.94 124 HIS A C 1
ATOM 847 O O . HIS A 1 124 ? 7.493 2.997 1.975 1.00 96.94 124 HIS A O 1
ATOM 853 N N . HIS A 1 125 ? 5.960 1.593 2.852 1.00 97.50 125 HIS A N 1
ATOM 854 C CA . HIS A 1 125 ? 4.883 2.574 2.947 1.00 97.50 125 HIS A CA 1
ATOM 855 C C . HIS A 1 125 ? 5.260 3.669 3.954 1.00 97.50 125 HIS A C 1
ATOM 857 O O . HIS A 1 125 ? 5.587 3.364 5.099 1.00 97.50 125 HIS A O 1
ATO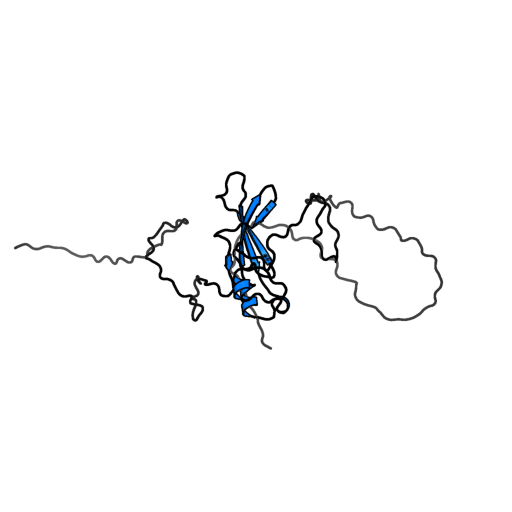M 863 N N . HIS A 1 126 ? 5.164 4.929 3.534 1.00 92.88 126 HIS A N 1
ATOM 864 C CA . HIS A 1 126 ? 5.424 6.098 4.373 1.00 92.88 126 HIS A CA 1
ATOM 865 C C . HIS A 1 126 ? 4.148 6.940 4.551 1.00 92.88 126 HIS A C 1
ATOM 867 O O . HIS A 1 126 ? 3.296 6.610 5.376 1.00 92.88 126 HIS A O 1
ATOM 873 N N . CYS A 1 127 ? 3.955 8.002 3.763 1.00 93.88 127 CYS A N 1
ATOM 874 C CA . CYS A 1 127 ? 2.741 8.810 3.819 1.00 93.88 127 CYS A CA 1
ATOM 875 C C . CYS A 1 127 ? 1.542 8.015 3.288 1.00 93.88 127 CYS A C 1
ATOM 877 O O . CYS A 1 127 ? 1.570 7.505 2.166 1.00 93.88 127 CYS A O 1
ATOM 879 N N . VAL A 1 128 ? 0.464 7.991 4.070 1.00 96.44 128 VAL A N 1
ATOM 880 C CA . VAL A 1 128 ? -0.839 7.446 3.681 1.00 96.44 128 VAL A CA 1
ATOM 881 C C . VAL A 1 128 ? -1.881 8.553 3.808 1.00 96.44 128 VAL A C 1
ATOM 883 O O . VAL A 1 128 ? -1.965 9.215 4.842 1.00 96.44 128 VAL A O 1
ATOM 886 N N . GLN A 1 129 ? -2.678 8.760 2.762 1.00 97.62 129 GLN A N 1
ATOM 887 C CA . GLN A 1 129 ? -3.780 9.719 2.744 1.00 97.62 129 GLN A CA 1
ATOM 888 C C . GLN A 1 129 ? -5.045 9.050 2.208 1.00 97.62 129 GLN A C 1
ATOM 890 O O . GLN A 1 129 ? -5.016 8.422 1.154 1.00 97.62 129 GLN A O 1
ATOM 895 N N . PHE A 1 130 ? -6.165 9.228 2.907 1.00 96.06 130 PHE A N 1
ATOM 896 C CA . PHE A 1 130 ? -7.486 8.865 2.404 1.00 96.06 130 PHE A CA 1
ATOM 897 C C . PHE A 1 130 ? -8.173 10.093 1.796 1.00 96.06 130 PHE A C 1
ATOM 899 O O . PHE A 1 130 ? -8.167 11.174 2.391 1.00 96.06 130 PHE A O 1
ATOM 906 N N . LEU A 1 131 ? -8.756 9.926 0.611 1.00 95.56 131 LEU A N 1
ATOM 907 C CA . LEU A 1 131 ? -9.507 10.944 -0.119 1.00 95.56 131 LEU A CA 1
ATOM 908 C C . LEU A 1 131 ? -10.940 10.430 -0.339 1.00 95.56 131 LEU A C 1
ATOM 910 O O . LEU A 1 131 ? -11.121 9.557 -1.189 1.00 95.56 131 LEU A O 1
ATOM 914 N N . PRO A 1 132 ? -11.951 10.917 0.405 1.00 93.62 132 PRO A N 1
ATOM 915 C CA . PRO A 1 132 ? -13.344 10.525 0.191 1.00 93.62 132 PRO A CA 1
ATOM 916 C C . PRO A 1 132 ? -13.810 10.780 -1.249 1.00 93.62 132 PRO A C 1
ATOM 918 O O . PRO 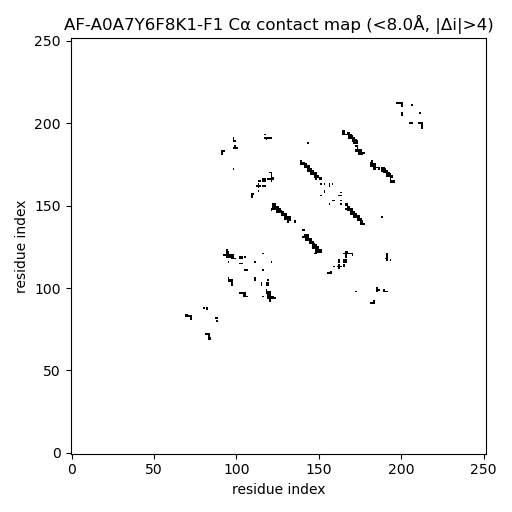A 1 132 ? -13.334 11.711 -1.902 1.00 93.62 132 PRO A O 1
ATOM 921 N N . LEU A 1 133 ? -14.754 9.967 -1.728 1.00 91.00 133 LEU A N 1
ATOM 922 C CA . LEU A 1 133 ? -15.447 10.185 -2.998 1.00 91.00 133 LEU A CA 1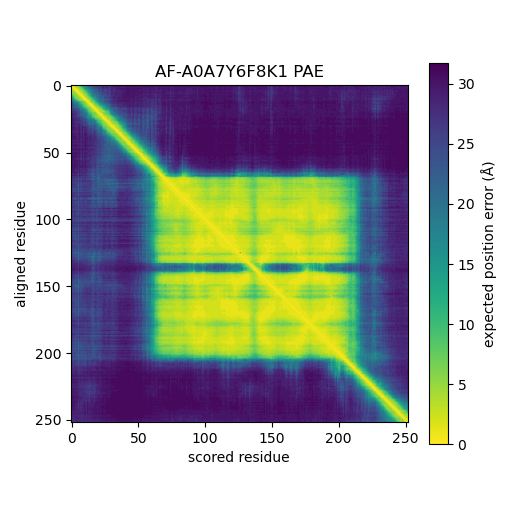
ATOM 923 C C . LEU A 1 133 ? -16.943 10.418 -2.734 1.00 91.00 133 LEU A C 1
ATOM 925 O O . LEU A 1 133 ? -17.636 9.546 -2.212 1.00 91.00 133 LEU A O 1
ATOM 929 N N . ASP A 1 134 ? -17.435 11.596 -3.122 1.00 78.62 134 ASP A N 1
ATOM 930 C CA . ASP A 1 134 ? -18.806 12.064 -2.853 1.00 78.62 134 ASP A CA 1
ATOM 931 C C . ASP A 1 134 ? -19.880 11.444 -3.785 1.00 78.62 134 ASP A C 1
ATOM 933 O O . ASP A 1 134 ? -21.017 11.910 -3.830 1.00 78.62 134 ASP A O 1
ATOM 937 N N . ASP A 1 135 ? -19.526 10.416 -4.565 1.00 73.94 135 ASP A N 1
ATOM 938 C CA . ASP A 1 135 ? -20.375 9.736 -5.559 1.00 73.94 135 ASP A CA 1
ATOM 939 C C . ASP A 1 135 ? -20.861 8.339 -5.112 1.00 73.94 135 ASP A C 1
ATOM 941 O O . ASP A 1 135 ? -21.500 7.621 -5.886 1.00 73.94 135 ASP A O 1
ATOM 945 N N . GLY A 1 136 ? -20.555 7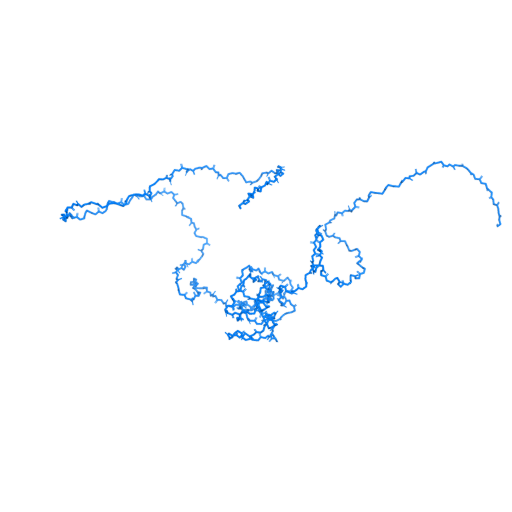.937 -3.873 1.00 63.22 136 GLY A N 1
ATOM 946 C CA . GLY A 1 136 ? -21.052 6.700 -3.270 1.00 63.22 136 GLY A CA 1
ATOM 947 C C . GLY A 1 136 ? -22.579 6.675 -3.121 1.00 63.22 136 GLY A C 1
ATOM 948 O O . GLY A 1 136 ? -23.246 7.710 -3.085 1.00 63.22 136 GLY A O 1
ATOM 949 N N . ARG A 1 137 ? -23.157 5.472 -3.006 1.00 66.06 137 ARG A N 1
ATOM 950 C CA . ARG A 1 137 ? -24.575 5.330 -2.636 1.00 66.06 137 ARG A CA 1
ATOM 951 C C . ARG A 1 137 ? -24.751 5.724 -1.169 1.00 66.06 137 ARG A C 1
ATOM 953 O O . ARG A 1 137 ? -23.833 5.562 -0.365 1.00 66.06 137 ARG A O 1
ATOM 960 N N . GLU A 1 138 ? -25.942 6.191 -0.801 1.00 65.81 138 GLU A N 1
ATOM 961 C CA . GLU A 1 138 ? -26.278 6.437 0.606 1.00 65.81 138 GLU A CA 1
ATOM 962 C C . GLU A 1 138 ? -26.027 5.167 1.439 1.00 65.81 138 GLU A C 1
ATOM 964 O O . GLU A 1 138 ? -26.585 4.108 1.151 1.00 65.81 138 GLU A O 1
ATOM 969 N N . GLY A 1 139 ? -25.159 5.269 2.451 1.00 66.44 139 GLY A N 1
ATOM 970 C CA . GLY A 1 139 ? -24.753 4.138 3.292 1.00 66.44 139 GLY A CA 1
ATOM 971 C C . GLY A 1 139 ? -23.550 3.320 2.796 1.00 66.44 139 GLY A C 1
ATOM 972 O O . GLY A 1 139 ? -23.187 2.362 3.469 1.00 66.44 139 GLY A O 1
ATOM 973 N N . GLU A 1 140 ? -22.898 3.690 1.687 1.00 77.56 140 GLU A N 1
ATOM 974 C CA . GLU A 1 140 ? -21.707 3.000 1.156 1.00 77.56 140 GLU A CA 1
ATOM 975 C C . GLU A 1 140 ? -20.467 3.929 1.119 1.00 77.56 140 GLU A C 1
ATOM 977 O O . GLU A 1 140 ? -20.111 4.433 0.047 1.00 77.56 140 GLU A O 1
ATOM 982 N N . PRO A 1 141 ? -19.789 4.189 2.261 1.00 88.19 141 PRO A N 1
ATOM 983 C CA . PRO A 1 141 ? -18.563 4.988 2.295 1.00 88.19 141 PRO A CA 1
ATOM 984 C C . PRO A 1 141 ? -17.489 4.435 1.351 1.00 88.19 141 PRO A C 1
ATOM 986 O O . PRO A 1 141 ? -17.146 3.254 1.414 1.00 88.19 141 PRO A O 1
ATOM 989 N N . ARG A 1 142 ? -16.922 5.289 0.493 1.00 93.69 142 ARG A N 1
ATOM 990 C CA . ARG A 1 142 ? -15.799 4.944 -0.391 1.00 93.69 142 ARG A CA 1
ATOM 991 C C . ARG A 1 142 ? -14.836 6.114 -0.566 1.00 93.69 142 ARG A C 1
ATOM 993 O O . ARG A 1 142 ? -15.186 7.274 -0.341 1.00 93.69 142 ARG A O 1
ATOM 1000 N N . GLY A 1 143 ? -13.608 5.807 -0.959 1.00 95.44 143 GLY A N 1
ATOM 1001 C CA . GLY A 1 143 ? -12.569 6.802 -1.198 1.00 95.44 143 GLY A CA 1
ATOM 1002 C C . GLY A 1 143 ? -11.290 6.193 -1.753 1.00 95.44 143 GLY A C 1
ATOM 1003 O O . GLY A 1 143 ? -11.167 4.978 -1.885 1.00 95.44 143 GLY A O 1
ATOM 1004 N N . LEU A 1 144 ? -10.322 7.042 -2.081 1.00 97.31 144 LEU A N 1
ATOM 1005 C CA . LEU A 1 144 ? -9.015 6.628 -2.577 1.00 97.31 144 LEU A CA 1
ATOM 1006 C C . LEU A 1 144 ? -7.994 6.636 -1.440 1.00 97.31 144 LEU A C 1
ATO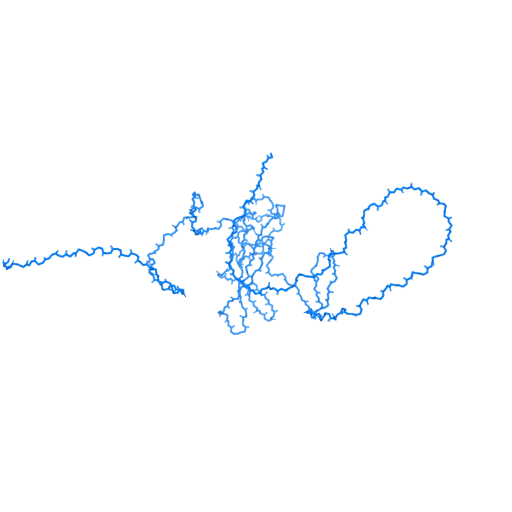M 1008 O O . LEU A 1 144 ? -7.719 7.684 -0.852 1.00 97.31 144 LEU A O 1
ATOM 1012 N N . LEU A 1 145 ? -7.397 5.479 -1.166 1.00 97.88 145 LEU A N 1
ATOM 1013 C CA . LEU A 1 145 ? -6.197 5.359 -0.353 1.00 97.88 145 LEU A CA 1
ATOM 1014 C C . LEU A 1 145 ? -4.977 5.626 -1.243 1.00 97.88 145 LEU A C 1
ATOM 1016 O O . LEU A 1 145 ? -4.673 4.864 -2.163 1.00 97.88 145 LEU A O 1
ATOM 1020 N N . VAL A 1 146 ? -4.278 6.724 -0.972 1.00 98.50 146 VAL A N 1
ATOM 1021 C CA . VAL A 1 146 ? -3.035 7.111 -1.643 1.00 98.50 146 VAL A CA 1
ATOM 1022 C C . VAL A 1 146 ? -1.872 6.815 -0.704 1.00 98.50 146 VAL A C 1
ATOM 1024 O O . VAL A 1 146 ? -1.808 7.353 0.400 1.00 98.50 146 VAL A O 1
ATOM 1027 N N . ILE A 1 147 ? -0.954 5.960 -1.150 1.00 98.50 147 ILE A N 1
ATOM 1028 C CA . ILE A 1 147 ? 0.199 5.481 -0.378 1.00 98.50 147 ILE A CA 1
ATOM 1029 C C . ILE A 1 147 ? 1.482 5.900 -1.097 1.00 98.50 147 ILE A C 1
ATOM 1031 O O . ILE A 1 147 ? 1.606 5.662 -2.300 1.00 98.50 147 ILE A O 1
ATOM 1035 N N . SER A 1 148 ? 2.446 6.475 -0.374 1.00 98.31 148 SER A N 1
ATOM 1036 C CA . SER A 1 148 ? 3.802 6.720 -0.878 1.00 98.31 148 SER A CA 1
ATOM 1037 C C . SER A 1 148 ? 4.783 5.630 -0.453 1.00 98.31 148 SER A C 1
ATOM 1039 O O . SER A 1 148 ? 4.823 5.272 0.723 1.00 98.31 148 SER A O 1
ATOM 1041 N N . HIS A 1 149 ? 5.630 5.204 -1.383 1.00 98.00 149 HIS A N 1
ATOM 1042 C CA . HIS A 1 149 ? 6.639 4.156 -1.231 1.00 98.00 149 HIS A CA 1
ATOM 1043 C C . HIS A 1 149 ? 8.020 4.780 -1.393 1.00 98.00 149 HIS A C 1
ATOM 1045 O O . HIS A 1 149 ? 8.434 5.110 -2.509 1.00 98.00 149 HIS A O 1
ATOM 1051 N N . GLU A 1 150 ? 8.692 5.037 -0.273 1.00 94.62 150 GLU A N 1
ATOM 1052 C CA . GLU A 1 150 ? 9.893 5.883 -0.255 1.00 94.62 150 GLU A CA 1
ATOM 1053 C C . GLU A 1 150 ? 11.187 5.117 -0.549 1.00 94.62 150 GLU A C 1
ATOM 1055 O O . GLU A 1 150 ? 12.119 5.670 -1.134 1.00 94.62 150 GLU A O 1
ATOM 1060 N N . SER A 1 151 ? 11.253 3.841 -0.174 1.00 93.69 151 SER A N 1
ATOM 1061 C CA . SER A 1 151 ? 12.488 3.055 -0.157 1.00 93.69 151 SER A CA 1
ATOM 1062 C C . SER A 1 151 ? 12.238 1.576 -0.470 1.00 93.69 151 SER A C 1
ATOM 1064 O O . SER A 1 151 ? 11.124 1.166 -0.802 1.00 93.69 151 SER A O 1
ATOM 1066 N N . THR A 1 152 ? 13.309 0.784 -0.461 1.00 95.12 152 THR A N 1
ATOM 1067 C CA . THR A 1 152 ? 13.321 -0.632 -0.841 1.00 95.12 152 THR A CA 1
ATOM 1068 C C . THR A 1 152 ? 14.439 -1.363 -0.119 1.00 95.12 152 THR A C 1
ATOM 1070 O O . THR A 1 152 ? 15.530 -0.805 -0.002 1.00 95.12 152 THR A O 1
ATOM 1073 N N . ASP A 1 153 ? 14.231 -2.633 0.222 1.00 94.25 153 ASP A N 1
ATOM 1074 C CA . ASP A 1 153 ? 15.319 -3.531 0.614 1.00 94.25 153 ASP A CA 1
ATOM 1075 C C . ASP A 1 153 ? 15.822 -4.302 -0.630 1.00 94.25 153 ASP A C 1
ATOM 1077 O O . ASP A 1 153 ? 15.062 -5.086 -1.215 1.00 94.25 153 ASP A O 1
ATOM 1081 N N . PRO A 1 154 ? 17.083 -4.110 -1.070 1.00 88.69 154 PRO A N 1
ATOM 1082 C CA . PRO A 1 154 ? 17.640 -4.837 -2.209 1.00 88.69 154 PRO A CA 1
ATOM 1083 C C . PRO A 1 154 ? 17.726 -6.355 -2.001 1.00 88.69 154 PRO A C 1
ATOM 1085 O O . PRO A 1 154 ? 17.641 -7.093 -2.983 1.00 88.69 154 PRO A O 1
ATOM 1088 N N . ALA A 1 155 ? 17.880 -6.833 -0.761 1.00 88.75 155 ALA A N 1
ATOM 1089 C CA . ALA A 1 155 ? 17.943 -8.258 -0.443 1.00 88.75 155 ALA A CA 1
ATOM 1090 C C . ALA A 1 155 ? 16.572 -8.924 -0.629 1.00 88.75 155 ALA A C 1
ATOM 1092 O O . ALA A 1 155 ? 16.490 -9.973 -1.265 1.00 88.75 155 ALA A O 1
ATOM 1093 N N . LEU A 1 156 ? 15.492 -8.276 -0.174 1.00 91.44 156 LEU A N 1
ATOM 1094 C CA . LEU A 1 156 ? 14.121 -8.774 -0.365 1.00 91.44 156 LEU A CA 1
ATOM 1095 C C . LEU A 1 156 ? 13.638 -8.656 -1.825 1.00 91.44 156 LEU A C 1
ATOM 1097 O O . LEU A 1 156 ? 12.731 -9.375 -2.241 1.00 91.44 156 LEU A O 1
ATOM 1101 N N . LEU A 1 157 ? 14.242 -7.770 -2.625 1.00 91.19 157 LEU A N 1
ATOM 1102 C CA . LEU A 1 157 ? 13.927 -7.618 -4.050 1.00 91.19 157 LEU A CA 1
ATOM 1103 C C . LEU A 1 157 ? 14.758 -8.501 -4.992 1.00 91.19 157 LEU A C 1
ATOM 1105 O O . LEU A 1 157 ? 14.355 -8.658 -6.147 1.00 91.19 157 LEU A O 1
ATOM 1109 N N . GLY A 1 158 ? 15.880 -9.068 -4.537 1.00 91.50 158 GLY A N 1
ATOM 1110 C CA . GLY A 1 158 ? 16.820 -9.819 -5.382 1.00 91.50 158 GLY A CA 1
ATOM 1111 C C . GLY A 1 158 ? 17.805 -8.944 -6.175 1.00 91.50 158 GLY A C 1
ATOM 1112 O O . GLY A 1 158 ? 18.371 -9.395 -7.167 1.00 91.50 158 GLY A O 1
ATOM 1113 N N . GLY A 1 159 ? 18.009 -7.687 -5.768 1.00 91.31 159 GLY A N 1
ATOM 1114 C CA . GLY A 1 159 ? 19.037 -6.791 -6.314 1.00 91.31 159 GLY A CA 1
ATOM 1115 C C . GLY A 1 159 ? 18.752 -6.124 -7.671 1.00 91.31 159 GLY A C 1
ATOM 1116 O O . GLY A 1 159 ? 19.582 -5.335 -8.122 1.00 91.31 159 GLY A O 1
ATOM 1117 N N . ASP A 1 160 ? 17.614 -6.379 -8.330 1.00 92.69 160 ASP A N 1
ATOM 1118 C CA . ASP A 1 160 ? 17.265 -5.693 -9.588 1.00 92.69 160 ASP A CA 1
ATOM 1119 C C . ASP A 1 160 ? 16.888 -4.219 -9.342 1.00 92.69 160 ASP A C 1
ATOM 1121 O O . ASP A 1 160 ? 15.831 -3.899 -8.791 1.00 92.69 160 ASP A O 1
ATOM 1125 N N . ALA A 1 161 ? 17.737 -3.308 -9.821 1.00 94.19 161 ALA A N 1
ATOM 1126 C CA . ALA A 1 161 ? 17.527 -1.866 -9.734 1.00 94.19 161 ALA A CA 1
ATOM 1127 C C . ALA A 1 161 ? 16.239 -1.383 -10.433 1.00 94.19 161 ALA A C 1
ATOM 1129 O O . ALA A 1 161 ? 15.617 -0.434 -9.956 1.00 94.19 161 ALA A O 1
ATOM 1130 N N . ARG A 1 162 ? 15.786 -2.035 -11.519 1.00 95.50 162 ARG A N 1
ATOM 1131 C CA . ARG A 1 162 ? 14.505 -1.676 -12.161 1.00 95.50 162 ARG A CA 1
ATOM 1132 C C . ARG A 1 162 ? 13.324 -2.077 -11.289 1.00 95.50 162 ARG A C 1
ATOM 1134 O O . ARG A 1 162 ? 12.353 -1.337 -11.184 1.00 95.50 162 ARG A O 1
ATOM 1141 N N . LYS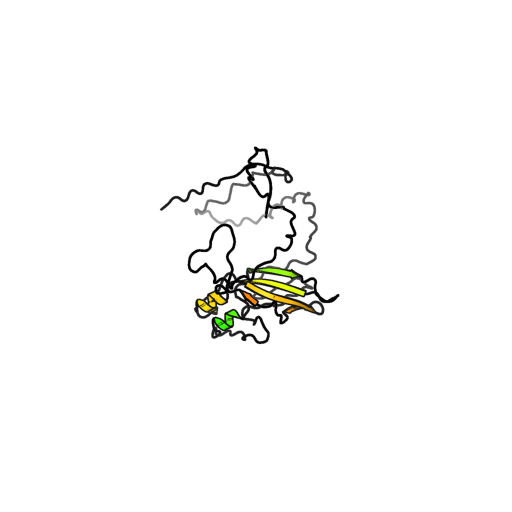 A 1 163 ? 13.419 -3.233 -10.630 1.00 96.12 163 LYS A N 1
ATOM 1142 C CA . LYS A 1 163 ? 12.403 -3.710 -9.689 1.00 96.12 163 LYS A CA 1
ATOM 1143 C C . LYS A 1 163 ? 12.338 -2.817 -8.447 1.00 96.12 163 LYS A C 1
ATOM 1145 O O . LYS A 1 163 ? 11.242 -2.516 -7.990 1.00 96.12 163 LYS A O 1
ATOM 1150 N N . ALA A 1 164 ? 13.475 -2.301 -7.974 1.00 95.69 164 ALA A N 1
ATOM 1151 C CA . ALA A 1 164 ? 13.505 -1.268 -6.938 1.00 95.69 164 ALA A CA 1
ATOM 1152 C C . ALA A 1 164 ? 12.817 0.038 -7.390 1.00 95.69 164 ALA A C 1
ATOM 1154 O O . ALA A 1 164 ? 11.910 0.518 -6.712 1.00 95.69 164 ALA A O 1
ATOM 1155 N N . MET A 1 165 ? 13.143 0.551 -8.584 1.00 96.19 165 MET A N 1
ATOM 1156 C CA . MET A 1 165 ? 12.466 1.721 -9.176 1.00 96.19 165 MET A CA 1
ATOM 1157 C C . MET A 1 165 ? 10.951 1.519 -9.381 1.00 96.19 165 MET A C 1
ATOM 1159 O O . MET A 1 165 ? 10.179 2.477 -9.284 1.00 96.19 165 MET A O 1
ATOM 1163 N N . ALA A 1 166 ? 10.515 0.283 -9.642 1.00 97.12 166 ALA A N 1
ATOM 1164 C CA . ALA A 1 166 ? 9.106 -0.096 -9.730 1.00 97.12 166 ALA A CA 1
ATOM 1165 C C . ALA A 1 166 ? 8.429 -0.248 -8.352 1.00 97.12 166 ALA A C 1
ATOM 1167 O O . ALA A 1 166 ? 7.227 -0.015 -8.234 1.00 97.12 166 ALA A O 1
ATOM 1168 N N . ALA A 1 167 ? 9.169 -0.602 -7.298 1.00 97.31 167 ALA A N 1
ATOM 1169 C CA . ALA A 1 167 ? 8.648 -0.718 -5.934 1.00 97.31 167 ALA A CA 1
ATOM 1170 C C . ALA A 1 167 ? 8.431 0.648 -5.249 1.00 97.31 167 ALA A C 1
ATOM 1172 O O . ALA A 1 167 ? 7.586 0.745 -4.362 1.00 97.31 167 ALA A O 1
ATOM 1173 N N . GLN A 1 168 ? 9.143 1.696 -5.676 1.00 97.88 168 GLN A N 1
ATOM 1174 C CA . GLN A 1 168 ? 9.008 3.071 -5.168 1.00 97.88 168 GLN A CA 1
ATOM 1175 C C . GLN A 1 168 ? 7.902 3.880 -5.876 1.00 97.88 168 GLN A C 1
ATOM 1177 O O . GLN A 1 168 ? 7.345 3.473 -6.899 1.00 97.88 168 GLN A O 1
ATOM 1182 N N . GLY A 1 169 ? 7.599 5.068 -5.344 1.00 97.50 169 GLY A N 1
ATOM 1183 C CA . GLY A 1 169 ? 6.665 6.034 -5.932 1.00 97.50 169 GLY A CA 1
ATOM 1184 C C . GLY A 1 169 ? 5.338 6.080 -5.178 1.00 97.50 169 GLY A C 1
ATOM 1185 O O . GLY A 1 169 ? 5.338 6.273 -3.967 1.00 97.50 169 GLY A O 1
ATOM 1186 N N . LEU A 1 170 ? 4.207 5.918 -5.870 1.00 98.44 170 LEU A N 1
ATOM 1187 C CA . LEU A 1 170 ? 2.873 5.866 -5.259 1.00 98.44 170 LEU A CA 1
ATOM 1188 C C . LEU A 1 170 ? 2.107 4.588 -5.641 1.00 98.44 170 LEU A C 1
ATOM 1190 O O . LEU A 1 170 ? 2.307 4.011 -6.717 1.00 98.44 170 LEU A O 1
ATOM 1194 N N . THR A 1 171 ? 1.161 4.203 -4.787 1.00 98.69 171 THR A N 1
ATOM 1195 C CA . THR A 1 171 ? -0.012 3.398 -5.158 1.00 98.69 171 THR A CA 1
ATOM 1196 C C . THR A 1 171 ? -1.269 4.205 -4.853 1.00 98.69 171 THR A C 1
ATOM 1198 O O . THR A 1 171 ? -1.344 4.874 -3.824 1.00 98.69 171 THR A O 1
ATOM 1201 N N . VAL A 1 172 ? -2.254 4.133 -5.745 1.00 98.56 172 VAL A N 1
ATOM 1202 C CA . VAL A 1 172 ? -3.636 4.536 -5.472 1.00 98.56 172 VAL A CA 1
ATOM 1203 C C . VAL A 1 172 ? -4.478 3.266 -5.475 1.00 98.56 172 VAL A C 1
ATOM 1205 O O . VAL A 1 172 ? -4.358 2.473 -6.409 1.00 98.56 172 VAL A O 1
ATOM 1208 N N . LEU A 1 173 ? -5.302 3.085 -4.446 1.00 98.38 173 LEU A N 1
ATOM 1209 C CA . LEU A 1 173 ? -6.301 2.023 -4.335 1.00 98.38 173 LEU A CA 1
ATOM 1210 C C . LEU A 1 173 ? -7.647 2.662 -4.000 1.00 98.38 173 LEU A C 1
ATOM 1212 O O . LEU A 1 173 ? -7.710 3.530 -3.130 1.00 98.38 173 LEU A O 1
ATOM 1216 N N . GLU A 1 174 ? -8.728 2.234 -4.639 1.00 97.19 174 GLU A N 1
ATOM 1217 C CA . GLU A 1 174 ? -10.064 2.496 -4.122 1.00 97.19 174 GLU A CA 1
ATOM 1218 C C . GLU A 1 174 ? -10.331 1.585 -2.919 1.00 97.19 174 GLU A C 1
ATOM 1220 O O . GLU A 1 174 ? -10.091 0.375 -2.957 1.00 97.19 174 GLU A O 1
ATOM 1225 N N . MET A 1 175 ? -10.851 2.180 -1.850 1.00 95.62 175 MET A N 1
ATOM 1226 C CA . MET A 1 175 ? -11.376 1.467 -0.698 1.00 95.62 175 MET A CA 1
ATOM 1227 C C . MET A 1 175 ? -12.848 1.794 -0.476 1.00 95.62 175 MET A C 1
ATOM 1229 O O . MET A 1 175 ? -13.291 2.922 -0.707 1.00 95.62 175 MET A O 1
ATOM 1233 N N . ARG A 1 176 ? -13.584 0.812 0.039 1.00 93.50 176 ARG A N 1
ATOM 1234 C CA . ARG A 1 176 ? -15.010 0.901 0.360 1.00 93.50 176 ARG A CA 1
ATOM 1235 C C . ARG A 1 176 ? -15.284 0.246 1.710 1.00 93.50 176 ARG A C 1
ATOM 1237 O O . ARG A 1 176 ? -14.690 -0.780 2.027 1.00 93.50 176 ARG A O 1
ATOM 1244 N N . GLU A 1 177 ? -16.195 0.818 2.486 1.00 91.25 177 GLU A N 1
ATOM 1245 C CA . GLU A 1 177 ? -16.693 0.207 3.715 1.00 91.25 177 GLU A CA 1
ATOM 1246 C C . GLU A 1 177 ? -17.864 -0.740 3.414 1.00 91.25 177 GLU A C 1
ATOM 1248 O O . GLU A 1 177 ? -18.820 -0.389 2.717 1.00 91.25 177 GLU A O 1
ATOM 1253 N N . VAL A 1 178 ? -17.786 -1.953 3.956 1.00 89.44 178 VAL A N 1
ATOM 1254 C CA . VAL A 1 178 ? -18.830 -2.979 3.940 1.00 89.44 178 VAL A CA 1
ATOM 1255 C C . VAL A 1 178 ? -18.966 -3.493 5.372 1.00 89.44 178 VAL A C 1
ATOM 1257 O O . VAL A 1 178 ? -17.994 -3.959 5.950 1.00 89.44 178 VAL A O 1
ATOM 1260 N N . GLU A 1 179 ? -20.146 -3.356 5.982 1.00 88.38 179 GLU A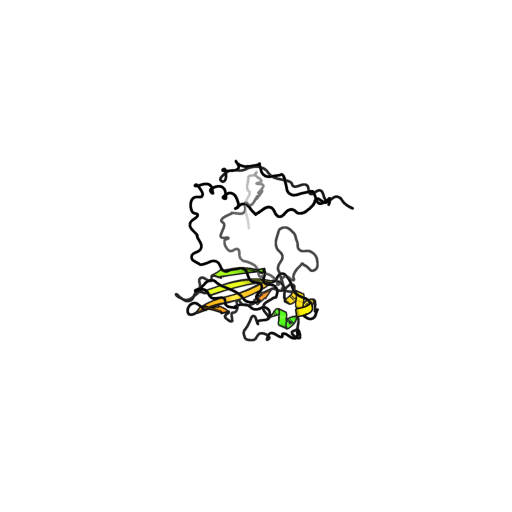 N 1
ATOM 1261 C CA . GLU A 1 179 ? -20.455 -3.886 7.328 1.00 88.38 179 GLU A CA 1
ATOM 1262 C C . GLU A 1 179 ? -19.445 -3.507 8.452 1.00 88.38 179 GLU A C 1
ATOM 1264 O O . GLU A 1 179 ? -19.210 -4.277 9.381 1.00 88.38 179 GLU A O 1
ATOM 1269 N N . GLY A 1 180 ? -18.838 -2.310 8.403 1.00 87.69 180 GLY A N 1
ATOM 1270 C CA . GLY A 1 180 ? -17.809 -1.879 9.373 1.00 87.69 180 GLY A CA 1
ATOM 1271 C C . GLY A 1 180 ? -16.386 -2.375 9.056 1.00 87.69 180 GLY A C 1
ATOM 1272 O O . GLY A 1 180 ? -15.499 -2.419 9.925 1.00 87.69 180 GLY A O 1
ATOM 1273 N N . ILE A 1 181 ? -16.161 -2.800 7.812 1.00 90.12 181 ILE A N 1
ATOM 1274 C CA . ILE A 1 181 ? -14.918 -3.381 7.311 1.00 90.12 181 ILE A CA 1
ATOM 1275 C C . ILE A 1 181 ? -14.501 -2.633 6.039 1.00 90.12 181 ILE A C 1
ATOM 1277 O O . ILE A 1 181 ? -15.244 -2.571 5.068 1.00 90.12 181 ILE A O 1
ATOM 1281 N N . TRP A 1 182 ? -13.306 -2.038 6.053 1.00 93.31 182 TRP A N 1
ATOM 1282 C CA . TRP A 1 182 ? -12.766 -1.280 4.921 1.00 93.31 182 TRP A CA 1
ATOM 1283 C C . TRP A 1 182 ? -11.978 -2.190 3.982 1.00 93.31 182 TRP A C 1
ATOM 1285 O O . TRP A 1 182 ? -10.909 -2.682 4.340 1.00 93.31 182 TRP A O 1
ATOM 1295 N N . GLU A 1 183 ? -12.481 -2.408 2.774 1.00 94.25 183 GLU A N 1
ATOM 1296 C CA . GLU A 1 183 ? -11.918 -3.339 1.794 1.00 94.25 183 GLU A CA 1
ATOM 1297 C C . GLU A 1 183 ? -11.350 -2.596 0.584 1.00 94.25 183 GLU A C 1
ATOM 1299 O O . GLU A 1 183 ? -11.862 -1.546 0.200 1.00 94.25 183 GLU A O 1
ATOM 1304 N N . VAL A 1 184 ? -10.281 -3.134 -0.010 1.00 95.56 184 VAL A N 1
ATOM 1305 C CA . VAL A 1 184 ? -9.774 -2.672 -1.310 1.00 95.56 184 VAL A CA 1
ATOM 1306 C C . VAL A 1 184 ? -10.641 -3.300 -2.393 1.00 95.56 184 VAL A C 1
ATOM 1308 O O . VAL A 1 184 ? -10.825 -4.516 -2.403 1.00 95.56 184 VAL A O 1
ATOM 1311 N N . VAL A 1 185 ? -11.160 -2.481 -3.304 1.00 94.69 185 VAL A N 1
ATOM 1312 C CA . VAL A 1 185 ? -11.986 -2.936 -4.431 1.00 94.69 185 VAL A CA 1
ATOM 1313 C C . VAL A 1 185 ? -11.214 -2.802 -5.739 1.00 94.69 185 VAL A C 1
ATOM 1315 O O . VAL A 1 185 ? -10.381 -1.905 -5.880 1.00 94.69 185 VAL A O 1
ATOM 1318 N N . ASP A 1 186 ? -11.475 -3.677 -6.712 1.00 96.12 186 ASP A N 1
ATOM 1319 C CA . ASP A 1 186 ? -10.914 -3.495 -8.053 1.00 96.12 186 ASP A CA 1
ATOM 1320 C C . ASP A 1 186 ? -11.634 -2.344 -8.760 1.00 96.12 186 ASP A C 1
ATOM 1322 O O . ASP A 1 186 ? -12.865 -2.307 -8.822 1.00 96.12 186 ASP A O 1
ATOM 1326 N N . SER A 1 187 ? -10.868 -1.374 -9.249 1.00 95.56 187 SER A N 1
ATOM 1327 C CA . SER A 1 187 ? -11.399 -0.101 -9.719 1.00 95.56 187 SER A CA 1
ATOM 1328 C C . SER A 1 187 ? -10.514 0.524 -10.787 1.00 95.56 187 SER A C 1
ATOM 1330 O O . SER A 1 187 ? -9.291 0.407 -10.760 1.00 95.56 187 SER A O 1
ATOM 1332 N N . ALA A 1 188 ? -11.129 1.290 -11.688 1.00 95.75 188 ALA A N 1
ATOM 1333 C CA . ALA A 1 188 ? -10.421 2.111 -12.670 1.00 95.75 188 ALA A CA 1
ATOM 1334 C C . ALA A 1 188 ? -9.595 3.257 -12.039 1.00 95.75 188 ALA A C 1
ATOM 1336 O O . ALA A 1 188 ? -8.830 3.918 -12.745 1.00 95.75 188 ALA A O 1
ATOM 1337 N N . TYR A 1 189 ? -9.739 3.511 -10.730 1.00 96.62 189 TYR A N 1
ATOM 1338 C CA . TYR A 1 189 ? -8.857 4.409 -9.977 1.00 96.62 189 TYR A CA 1
ATOM 1339 C C . TYR A 1 189 ? -7.582 3.732 -9.460 1.00 96.62 189 TYR A C 1
ATOM 1341 O O . TYR A 1 189 ? -6.617 4.442 -9.154 1.00 96.62 189 TYR A O 1
ATOM 1349 N N . ASN A 1 190 ? -7.564 2.398 -9.360 1.00 98.25 190 ASN A N 1
ATOM 1350 C CA . ASN A 1 190 ? -6.405 1.656 -8.882 1.00 98.25 190 ASN A CA 1
ATOM 1351 C C . ASN A 1 190 ? -5.254 1.822 -9.878 1.00 98.25 190 ASN A C 1
ATOM 1353 O O . ASN A 1 190 ? -5.455 1.728 -11.088 1.00 98.25 190 ASN A O 1
ATOM 1357 N N . ARG A 1 191 ? -4.052 2.137 -9.380 1.00 97.75 191 ARG A N 1
ATOM 1358 C CA . ARG A 1 191 ? -2.840 2.263 -10.210 1.00 97.75 191 ARG A CA 1
ATOM 1359 C C . ARG A 1 191 ? -1.562 2.368 -9.390 1.00 97.75 191 ARG A C 1
ATOM 1361 O O . ARG A 1 191 ? -1.548 2.882 -8.268 1.00 97.75 191 ARG A O 1
ATOM 1368 N N . ARG A 1 192 ? -0.448 2.022 -10.031 1.00 98.00 192 ARG A N 1
ATOM 1369 C CA . ARG A 1 192 ? 0.892 2.467 -9.635 1.00 98.00 192 ARG A CA 1
ATOM 1370 C C . ARG A 1 192 ? 1.291 3.763 -10.331 1.00 98.00 192 ARG A C 1
ATOM 1372 O O . ARG A 1 192 ? 0.867 4.055 -11.446 1.00 98.00 192 ARG A O 1
ATOM 1379 N N . ILE A 1 193 ? 2.134 4.532 -9.649 1.00 97.94 193 ILE A N 1
ATOM 1380 C CA . ILE A 1 193 ? 2.915 5.629 -10.224 1.00 97.94 193 ILE A CA 1
ATOM 1381 C C . ILE A 1 193 ? 4.359 5.373 -9.783 1.00 97.94 193 ILE A C 1
ATOM 1383 O O . ILE A 1 193 ? 4.708 5.595 -8.627 1.00 97.94 193 ILE A O 1
ATOM 1387 N N . THR A 1 194 ? 5.158 4.820 -10.685 1.00 96.81 194 THR A N 1
ATOM 1388 C CA . THR A 1 194 ? 6.561 4.411 -10.494 1.00 96.81 194 THR A CA 1
ATOM 1389 C C . THR A 1 194 ? 7.535 5.505 -10.945 1.00 96.81 194 THR A C 1
ATOM 1391 O O . THR A 1 194 ? 7.121 6.501 -11.542 1.00 96.81 194 THR A O 1
ATOM 1394 N N . ALA A 1 195 ? 8.843 5.311 -10.734 1.00 91.56 195 ALA A N 1
ATOM 1395 C CA . ALA A 1 195 ? 9.870 6.230 -11.242 1.00 91.56 195 ALA A CA 1
ATOM 1396 C C . ALA A 1 195 ? 9.854 6.396 -12.781 1.00 91.56 195 ALA A C 1
ATOM 1398 O O . ALA A 1 195 ? 10.153 7.478 -13.281 1.00 91.56 195 ALA A O 1
ATOM 1399 N N . ASP A 1 196 ? 9.450 5.358 -13.523 1.00 91.75 196 ASP A N 1
ATOM 1400 C CA . ASP A 1 196 ? 9.338 5.370 -14.993 1.00 91.75 196 ASP A CA 1
ATOM 1401 C C . ASP A 1 196 ? 7.979 5.895 -15.510 1.00 91.75 196 ASP A C 1
ATOM 1403 O O . ASP A 1 196 ? 7.730 5.933 -16.719 1.00 91.75 196 ASP A O 1
ATOM 1407 N N . SER A 1 197 ? 7.065 6.294 -14.618 1.00 94.00 197 SER A N 1
ATOM 1408 C CA . SER A 1 197 ? 5.732 6.759 -15.017 1.00 94.00 197 SER A CA 1
ATOM 1409 C C . SER A 1 197 ? 5.784 8.133 -15.710 1.00 94.00 197 SER A C 1
ATOM 1411 O O . SER A 1 197 ? 6.420 9.060 -15.206 1.00 94.00 197 SER A O 1
ATOM 1413 N N . PRO A 1 198 ? 5.097 8.323 -16.856 1.00 91.25 198 PRO A N 1
ATOM 1414 C CA . PRO A 1 198 ? 5.215 9.543 -17.649 1.00 91.25 198 PRO A CA 1
ATOM 1415 C C . PRO A 1 198 ? 4.545 10.745 -16.966 1.00 91.25 198 PRO A C 1
ATOM 1417 O O . PRO A 1 198 ? 3.321 10.882 -16.963 1.00 91.25 198 PRO A O 1
ATOM 1420 N N . VAL A 1 199 ? 5.363 11.657 -16.435 1.00 89.12 199 VAL A N 1
ATOM 1421 C CA . VAL A 1 199 ? 4.922 12.912 -15.807 1.00 89.12 199 VAL A CA 1
ATOM 1422 C C . VAL A 1 199 ? 4.995 14.112 -16.759 1.00 89.12 199 VAL A C 1
ATOM 1424 O O . VAL A 1 199 ? 5.795 14.150 -17.696 1.00 89.12 199 VAL A O 1
ATOM 1427 N N . ARG A 1 200 ? 4.178 15.139 -16.491 1.00 86.12 200 ARG A N 1
ATOM 1428 C CA . ARG A 1 200 ? 4.281 16.462 -17.124 1.00 86.12 200 ARG A CA 1
ATOM 1429 C C . ARG A 1 200 ? 4.863 17.463 -16.131 1.00 86.12 200 ARG A C 1
ATOM 1431 O O . ARG A 1 200 ? 4.221 17.781 -15.136 1.00 86.12 200 ARG A O 1
ATOM 1438 N N . PHE A 1 201 ? 6.022 18.023 -16.458 1.00 84.44 201 PHE A N 1
ATOM 1439 C CA . PHE A 1 201 ? 6.581 19.162 -15.731 1.00 84.44 201 PHE A CA 1
ATOM 1440 C C . PHE A 1 201 ? 5.805 20.452 -16.040 1.00 84.44 201 PHE A C 1
ATOM 1442 O O . PHE A 1 201 ? 5.339 20.672 -17.164 1.00 84.44 201 PHE A O 1
ATOM 1449 N N . SER A 1 202 ? 5.662 21.310 -15.032 1.00 85.31 202 SER A N 1
ATOM 1450 C CA . SER A 1 202 ? 5.003 22.615 -15.117 1.00 85.31 202 SER A CA 1
ATOM 1451 C C . SER A 1 202 ? 5.590 23.574 -14.076 1.00 85.31 202 SER A C 1
ATOM 1453 O O . SER A 1 202 ? 6.110 23.148 -13.047 1.00 85.31 202 SER A O 1
ATOM 1455 N N . GLY A 1 203 ? 5.535 24.877 -14.360 1.00 87.50 203 GLY A N 1
ATOM 1456 C CA . GLY A 1 203 ? 6.118 25.924 -13.519 1.00 87.50 203 GLY A CA 1
ATOM 1457 C C . GLY A 1 203 ? 6.857 26.984 -14.344 1.00 87.50 203 GLY A C 1
ATOM 1458 O O . GLY A 1 203 ? 6.826 26.931 -15.575 1.00 87.50 203 GLY A O 1
ATOM 1459 N N . PRO A 1 204 ? 7.519 27.956 -13.690 1.00 88.62 204 PRO A N 1
ATOM 1460 C CA . PRO A 1 204 ? 8.295 28.998 -14.368 1.00 88.62 204 PRO A CA 1
ATOM 1461 C C . PRO A 1 204 ? 9.648 28.497 -14.905 1.00 88.62 204 PRO A C 1
ATOM 1463 O O . PRO A 1 204 ? 10.249 29.155 -15.750 1.00 88.62 204 PRO A O 1
ATOM 1466 N N . VAL A 1 205 ? 10.131 27.349 -14.421 1.00 80.75 205 VAL A N 1
ATOM 1467 C CA . VAL A 1 205 ? 11.368 26.707 -14.883 1.00 80.75 205 VAL A CA 1
ATOM 1468 C C . VAL A 1 205 ? 11.020 25.734 -16.020 1.00 80.75 205 VAL A C 1
ATOM 1470 O O . VAL A 1 205 ? 10.230 24.816 -15.793 1.00 80.75 205 VAL A O 1
ATOM 1473 N N . PRO A 1 206 ? 11.575 25.896 -17.237 1.00 70.31 206 PRO A N 1
ATOM 1474 C CA . PRO A 1 206 ? 11.431 24.903 -18.300 1.00 70.31 206 PRO A CA 1
ATOM 1475 C C . PRO A 1 206 ? 12.059 23.564 -17.897 1.00 70.31 206 PRO A C 1
ATOM 1477 O O . PRO A 1 206 ? 13.039 23.546 -17.158 1.00 70.31 206 PRO A O 1
ATOM 1480 N N . ALA A 1 207 ? 11.566 22.451 -18.443 1.00 66.44 207 ALA A N 1
ATOM 1481 C CA . ALA A 1 207 ? 12.217 21.144 -18.327 1.00 66.44 207 ALA A CA 1
ATOM 1482 C C . ALA A 1 207 ? 13.081 20.870 -19.579 1.00 66.44 207 ALA A C 1
ATOM 1484 O O . ALA A 1 207 ? 12.530 20.469 -20.606 1.00 66.44 207 ALA A O 1
ATOM 1485 N N . PRO A 1 208 ? 14.406 21.127 -19.559 1.00 61.06 208 PRO A N 1
ATOM 1486 C CA . PRO A 1 208 ? 15.295 20.823 -20.679 1.00 61.06 208 PRO A CA 1
ATOM 1487 C C . PRO A 1 208 ? 15.691 19.337 -20.731 1.00 61.06 208 PRO A C 1
ATOM 1489 O O . PRO A 1 208 ? 15.601 18.604 -19.746 1.00 61.06 208 PRO A O 1
ATOM 1492 N N . GLY A 1 209 ? 16.224 18.907 -21.878 1.00 61.00 209 GLY A N 1
ATOM 1493 C CA . GLY A 1 209 ? 16.817 17.575 -22.038 1.00 61.00 209 GLY A CA 1
ATOM 1494 C C . GLY A 1 209 ? 15.789 16.433 -21.980 1.00 61.00 209 GLY A C 1
ATOM 1495 O O . GLY A 1 209 ? 14.631 16.644 -22.335 1.00 61.00 209 GLY A O 1
ATOM 1496 N N . PRO A 1 210 ? 16.174 15.214 -21.552 1.00 55.84 210 PRO A N 1
ATOM 1497 C CA . PRO A 1 210 ? 15.272 14.055 -21.530 1.00 55.84 210 PRO A CA 1
ATOM 1498 C C . PRO A 1 210 ? 14.110 14.178 -20.526 1.00 55.84 210 PRO A C 1
ATOM 1500 O O . PRO A 1 210 ? 13.149 13.422 -20.630 1.00 55.84 210 PRO A O 1
ATOM 1503 N N . ALA A 1 211 ? 14.146 15.155 -19.609 1.00 53.97 211 ALA A N 1
ATOM 1504 C CA . ALA A 1 211 ? 13.005 15.511 -18.762 1.00 53.97 211 ALA A CA 1
ATOM 1505 C C . ALA A 1 211 ? 11.878 16.238 -19.533 1.00 53.97 211 ALA A C 1
ATOM 1507 O O . ALA A 1 211 ? 10.769 16.380 -19.019 1.00 53.97 211 ALA A O 1
ATOM 1508 N N . ALA A 1 212 ? 12.115 16.672 -20.777 1.00 57.06 212 ALA A N 1
ATOM 1509 C CA . ALA A 1 212 ? 11.077 17.175 -21.673 1.00 57.06 212 ALA A CA 1
ATOM 1510 C C . ALA A 1 212 ? 10.169 16.023 -22.155 1.00 57.06 212 ALA A C 1
ATOM 1512 O O . ALA A 1 212 ? 10.296 15.528 -23.278 1.00 57.06 212 ALA A O 1
ATOM 1513 N N . GLY A 1 213 ? 9.251 15.581 -21.288 1.00 52.59 213 GLY A N 1
ATOM 1514 C CA . GLY A 1 213 ? 8.299 14.509 -21.579 1.00 52.59 213 GLY A CA 1
ATOM 1515 C C . GLY A 1 213 ? 7.546 14.744 -22.894 1.00 52.59 213 GLY A C 1
ATOM 1516 O O . GLY A 1 213 ? 7.106 15.860 -23.182 1.00 52.59 213 GLY A O 1
ATOM 1517 N N . ARG A 1 214 ? 7.400 13.691 -23.713 1.00 44.78 214 ARG A N 1
ATOM 1518 C CA . ARG A 1 214 ? 6.780 13.788 -25.045 1.00 44.78 214 ARG A CA 1
ATOM 1519 C C . ARG A 1 214 ? 5.355 14.332 -24.947 1.00 44.78 214 ARG A C 1
ATOM 1521 O O . ARG A 1 214 ? 4.439 13.621 -24.537 1.00 44.78 214 ARG A O 1
ATOM 1528 N N . ALA A 1 215 ? 5.155 15.562 -25.410 1.00 42.56 215 ALA A N 1
ATOM 1529 C CA . ALA A 1 215 ? 3.829 16.143 -25.535 1.00 42.56 215 ALA A CA 1
ATOM 1530 C C . ALA A 1 215 ? 2.989 15.337 -26.543 1.00 42.56 215 ALA A C 1
ATOM 1532 O O . ALA A 1 215 ? 3.199 15.427 -27.755 1.00 42.56 215 ALA A O 1
ATOM 1533 N N . ARG A 1 216 ? 1.994 14.579 -26.058 1.00 43.34 216 ARG A N 1
ATOM 1534 C CA . ARG A 1 216 ? 0.824 14.265 -26.891 1.00 43.34 216 ARG A CA 1
ATOM 1535 C C . ARG A 1 216 ? 0.152 15.596 -27.222 1.00 43.34 216 ARG A C 1
ATOM 1537 O O . ARG A 1 216 ? -0.081 16.400 -26.321 1.00 43.34 216 ARG A O 1
ATOM 1544 N N . GLY A 1 217 ? -0.084 15.844 -28.509 1.00 35.34 217 GLY A N 1
ATOM 1545 C CA . GLY A 1 217 ? -0.537 17.147 -28.989 1.00 35.34 217 GLY A CA 1
ATOM 1546 C C . GLY A 1 217 ? -1.844 17.575 -28.327 1.00 35.34 217 GLY A C 1
ATOM 1547 O O . GLY A 1 217 ? -2.832 16.844 -28.379 1.00 35.34 217 GLY A O 1
ATOM 1548 N N . ALA A 1 218 ? -1.850 18.764 -27.725 1.00 38.78 218 ALA A N 1
ATOM 1549 C CA . ALA A 1 218 ? -3.083 19.385 -27.273 1.00 38.78 218 ALA A CA 1
ATOM 1550 C C . ALA A 1 218 ? -3.936 19.746 -28.498 1.00 38.78 218 ALA A C 1
ATOM 1552 O O . ALA A 1 218 ? -3.483 20.473 -29.385 1.00 38.78 218 ALA A O 1
ATOM 1553 N N . GLY A 1 219 ? -5.175 19.250 -28.539 1.00 39.03 219 GLY A N 1
ATOM 1554 C CA . GLY A 1 219 ? -6.202 19.849 -29.388 1.00 39.03 219 GLY A CA 1
ATOM 1555 C C . GLY A 1 219 ? -6.464 21.299 -28.950 1.00 39.03 219 GLY A C 1
ATOM 1556 O O . GLY A 1 219 ? -6.142 21.656 -27.816 1.00 39.03 219 GLY A O 1
ATOM 1557 N N . PRO A 1 220 ? -7.026 22.154 -29.819 1.00 38.12 220 PRO A N 1
ATOM 1558 C CA . PRO A 1 220 ? -7.221 23.566 -29.504 1.00 38.12 220 PRO A CA 1
ATOM 1559 C C . PRO A 1 220 ? -8.208 23.748 -28.342 1.00 38.12 220 PRO A C 1
ATOM 1561 O O . PRO A 1 220 ? -9.420 23.595 -28.513 1.00 38.12 220 PRO A O 1
ATOM 1564 N N . GLU A 1 221 ? -7.690 24.101 -27.164 1.00 43.97 221 GLU A N 1
ATOM 1565 C CA . GLU A 1 221 ? -8.507 24.449 -26.002 1.00 43.97 221 GLU A CA 1
ATOM 1566 C C . GLU A 1 221 ? -9.385 25.668 -26.316 1.00 43.97 221 GLU A C 1
ATOM 1568 O O . GLU A 1 221 ? -8.904 26.736 -26.705 1.00 43.97 221 GLU A O 1
ATOM 1573 N N . ARG A 1 222 ? -10.698 25.522 -26.116 1.00 34.97 222 ARG A N 1
ATOM 1574 C CA . ARG A 1 222 ? -11.608 26.668 -26.030 1.00 34.97 222 ARG A CA 1
ATOM 1575 C C . ARG A 1 222 ? -11.514 27.248 -24.614 1.00 34.97 222 ARG A C 1
ATOM 1577 O O . ARG A 1 222 ? -11.621 26.466 -23.671 1.00 34.97 222 ARG A O 1
ATOM 1584 N N . PRO A 1 223 ? -11.381 28.576 -24.431 1.00 38.59 223 PRO A N 1
ATOM 1585 C CA . PRO A 1 223 ? -11.333 29.166 -23.096 1.00 38.59 223 PRO A CA 1
ATOM 1586 C C . PRO A 1 223 ? -12.642 28.940 -22.323 1.00 38.59 223 PRO A C 1
ATOM 1588 O O . PRO A 1 223 ? -13.656 29.582 -22.599 1.00 38.59 223 PRO A O 1
ATOM 1591 N N . GLY A 1 224 ? -12.613 28.031 -21.347 1.00 38.56 224 GLY A N 1
ATOM 1592 C CA . GLY A 1 224 ? -13.618 27.955 -20.288 1.00 38.56 224 GLY A CA 1
ATOM 1593 C C . GLY A 1 224 ? -13.353 29.015 -19.206 1.00 38.56 224 GLY A C 1
ATOM 1594 O O . GLY A 1 224 ? -12.209 29.449 -19.044 1.00 38.56 224 GLY A O 1
ATOM 1595 N N . PRO A 1 225 ? -14.377 29.464 -18.459 1.00 37.84 225 PRO A N 1
ATOM 1596 C CA . PRO A 1 225 ? -14.187 30.430 -17.381 1.00 37.84 225 PRO A CA 1
ATOM 1597 C C . PRO A 1 225 ? -13.435 29.802 -16.196 1.00 37.84 225 PRO A C 1
ATOM 1599 O O . PRO A 1 225 ? -13.855 28.784 -15.651 1.00 37.84 225 PRO A O 1
ATOM 1602 N N . HIS A 1 226 ? -12.339 30.433 -15.767 1.00 35.41 226 HIS A N 1
ATOM 1603 C CA . HIS A 1 226 ? -11.626 30.045 -14.545 1.00 35.41 226 HIS A CA 1
ATOM 1604 C C . HIS A 1 226 ? -12.467 30.371 -13.290 1.00 35.41 226 HIS A C 1
ATOM 1606 O O . HIS A 1 226 ? -13.056 31.452 -13.231 1.00 35.41 226 HIS A O 1
ATOM 1612 N N . PRO A 1 227 ? -12.468 29.517 -12.245 1.00 39.59 227 PRO A N 1
ATOM 1613 C CA . PRO A 1 227 ? -13.275 29.716 -11.032 1.00 39.59 227 PRO A CA 1
ATOM 1614 C C . PRO A 1 227 ? -12.755 30.815 -10.084 1.00 39.59 227 PRO A C 1
ATOM 1616 O O . PRO A 1 227 ? -13.360 31.065 -9.046 1.00 39.59 227 PRO A O 1
ATOM 1619 N N . LEU A 1 228 ? -11.648 31.486 -10.420 1.00 41.72 228 LEU A N 1
ATOM 1620 C CA . LEU A 1 228 ? -11.122 32.640 -9.689 1.00 41.72 228 LEU A CA 1
ATOM 1621 C C . LEU A 1 228 ? -11.131 33.855 -10.621 1.00 41.72 228 LEU A C 1
ATOM 1623 O O . LEU A 1 228 ? -10.359 33.930 -11.578 1.00 41.72 228 LEU A O 1
ATOM 1627 N N . GLY A 1 229 ? -12.050 34.787 -10.360 1.00 38.72 229 GLY A N 1
ATOM 1628 C CA . GLY A 1 229 ? -12.381 35.896 -11.256 1.00 38.72 229 GLY A CA 1
ATOM 1629 C C . GLY A 1 229 ? -11.314 36.988 -11.324 1.00 38.72 229 GLY A C 1
ATOM 1630 O O . GLY A 1 229 ? -11.470 38.042 -10.709 1.00 38.72 229 GLY A O 1
ATOM 1631 N N . HIS A 1 230 ? -10.258 36.773 -12.111 1.00 37.44 230 HIS A N 1
ATOM 1632 C CA . HIS A 1 230 ? -9.262 37.801 -12.412 1.00 37.44 230 HIS A CA 1
ATOM 1633 C C . HIS A 1 230 ? -9.160 38.060 -13.922 1.00 37.44 230 HIS A C 1
ATOM 1635 O O . HIS A 1 230 ? -8.705 37.218 -14.694 1.00 37.44 230 HIS A O 1
ATOM 1641 N N . LEU A 1 231 ? -9.609 39.244 -14.347 1.00 33.66 231 LEU A N 1
ATOM 1642 C CA . LEU A 1 231 ? -9.531 39.693 -15.738 1.00 33.66 231 LEU A CA 1
ATOM 1643 C C . LEU A 1 231 ? -8.075 40.039 -16.106 1.00 33.66 231 LEU A C 1
ATOM 1645 O O . LEU A 1 231 ? -7.478 40.888 -15.439 1.00 33.66 231 LEU A O 1
ATOM 1649 N N . PRO A 1 232 ? -7.495 39.468 -17.179 1.00 38.91 232 PRO A N 1
ATOM 1650 C CA . PRO A 1 232 ? -6.157 39.841 -17.625 1.00 38.91 232 PRO A CA 1
ATOM 1651 C C . PRO A 1 232 ? -6.151 41.278 -18.176 1.00 38.91 232 PRO A C 1
ATOM 1653 O O . PRO A 1 232 ? -6.740 41.573 -19.217 1.00 38.91 232 PRO A O 1
ATOM 1656 N N . GLY A 1 233 ? -5.467 42.184 -17.472 1.00 32.38 233 GLY A N 1
ATOM 1657 C CA . GLY A 1 233 ? -5.388 43.610 -17.807 1.00 32.38 233 GLY A CA 1
ATOM 1658 C C . GLY A 1 233 ? -4.584 43.900 -19.080 1.00 32.38 233 GLY A C 1
ATOM 1659 O O . GLY A 1 233 ? -3.387 44.184 -19.022 1.00 32.38 233 GLY A O 1
ATOM 1660 N N . GLY A 1 234 ? -5.242 43.863 -20.240 1.00 31.12 234 GLY A N 1
ATOM 1661 C CA . GLY A 1 234 ? -4.612 44.103 -21.541 1.00 31.12 234 GLY A CA 1
ATOM 1662 C C . GLY A 1 234 ? -4.111 45.542 -21.738 1.00 31.12 234 GLY A C 1
ATOM 1663 O O . GLY A 1 234 ? -4.899 46.455 -21.984 1.00 31.12 234 GLY A O 1
ATOM 1664 N N . ARG A 1 235 ? -2.785 45.746 -21.725 1.00 35.53 235 ARG A N 1
ATOM 1665 C CA . ARG A 1 235 ? -2.139 47.029 -22.077 1.00 35.53 235 ARG A CA 1
ATOM 1666 C C . ARG A 1 235 ? -2.178 47.296 -23.590 1.00 35.53 235 ARG A C 1
ATOM 1668 O O . ARG A 1 235 ? -1.197 47.090 -24.299 1.00 35.53 235 ARG A O 1
ATOM 1675 N N . GLY A 1 236 ? -3.316 47.767 -24.095 1.00 31.75 236 GLY A N 1
ATOM 1676 C CA . GLY A 1 236 ? -3.491 48.122 -25.508 1.00 31.75 236 GLY A CA 1
ATOM 1677 C C . GLY A 1 236 ? -3.129 49.574 -25.846 1.00 31.75 236 GLY A C 1
ATOM 1678 O O . GLY A 1 236 ? -4.019 50.424 -25.887 1.00 31.75 236 GLY A O 1
ATOM 1679 N N . GLU A 1 237 ? -1.865 49.871 -26.179 1.00 33.25 237 GLU A N 1
ATOM 1680 C CA . GLU A 1 237 ? -1.465 51.193 -26.705 1.00 33.25 237 GLU A CA 1
ATOM 1681 C C . GLU A 1 237 ? -2.007 51.461 -28.129 1.00 33.25 237 GLU A C 1
ATOM 1683 O O . GLU A 1 237 ? -1.304 51.364 -29.137 1.00 33.25 237 GLU A O 1
ATOM 1688 N N . ARG A 1 238 ? -3.276 51.866 -28.245 1.00 35.78 238 ARG A N 1
ATOM 1689 C CA . ARG A 1 238 ? -3.837 52.357 -29.516 1.00 35.78 238 ARG A CA 1
ATOM 1690 C C . ARG A 1 238 ? -3.535 53.844 -29.721 1.00 35.78 238 ARG A C 1
ATOM 1692 O O . ARG A 1 238 ? -4.338 54.708 -29.369 1.00 35.78 238 ARG A O 1
ATOM 1699 N N . ARG A 1 239 ? -2.404 54.148 -30.370 1.00 35.78 239 ARG A N 1
ATOM 1700 C CA . ARG A 1 239 ? -2.061 55.506 -30.844 1.00 35.78 239 ARG A CA 1
ATOM 1701 C C . ARG A 1 239 ? -3.120 56.049 -31.819 1.00 35.78 239 ARG A C 1
ATOM 1703 O O . ARG A 1 239 ? -3.078 55.766 -33.015 1.00 35.78 239 ARG A O 1
ATOM 1710 N N . ARG A 1 240 ? -4.047 56.882 -31.332 1.00 36.44 240 ARG A N 1
ATOM 1711 C CA . ARG A 1 240 ? -4.957 57.664 -32.187 1.00 36.44 240 ARG A CA 1
ATOM 1712 C C . ARG A 1 240 ? -4.173 58.752 -32.929 1.00 36.44 240 ARG A C 1
ATOM 1714 O O . ARG A 1 240 ? -3.702 59.700 -32.307 1.00 36.44 240 ARG A O 1
ATOM 1721 N N . ARG A 1 241 ? -4.092 58.666 -34.261 1.00 35.94 241 ARG A N 1
ATOM 1722 C CA . ARG A 1 241 ? -3.808 59.839 -35.106 1.00 35.94 241 ARG A CA 1
ATOM 1723 C C . ARG A 1 241 ? -5.103 60.632 -35.321 1.00 35.94 241 ARG A C 1
ATOM 1725 O O . ARG A 1 241 ? -6.180 60.052 -35.424 1.00 35.94 241 ARG A O 1
ATOM 1732 N N . LEU A 1 242 ? -4.985 61.955 -35.372 1.00 33.47 242 LEU A N 1
ATOM 1733 C CA . LEU A 1 242 ? -6.066 62.914 -35.624 1.00 33.47 242 LEU A CA 1
ATOM 1734 C C . LEU A 1 242 ? -5.562 63.998 -36.589 1.00 33.47 242 LEU A C 1
ATOM 1736 O O . LEU A 1 242 ? -4.353 64.204 -36.687 1.00 33.47 242 LEU A O 1
ATOM 1740 N N . ARG A 1 243 ? -6.507 64.722 -37.215 1.00 37.22 243 ARG A N 1
ATOM 1741 C CA . ARG A 1 243 ? -6.358 65.589 -38.412 1.00 37.22 243 ARG A CA 1
ATOM 1742 C C . ARG A 1 243 ? -6.286 64.763 -39.721 1.00 37.22 243 ARG A C 1
ATOM 1744 O O . ARG A 1 243 ? -5.505 63.828 -39.796 1.00 37.22 243 ARG A O 1
ATOM 1751 N N . GLY A 1 244 ? -7.083 65.056 -40.757 1.00 32.16 244 GLY A N 1
ATOM 1752 C CA . GLY A 1 244 ? -8.144 66.071 -40.825 1.00 32.16 244 GLY A CA 1
ATOM 1753 C C . GLY A 1 244 ? -9.013 66.041 -42.097 1.00 32.16 244 GLY A C 1
ATOM 1754 O O . GLY A 1 244 ? -8.798 65.246 -43.001 1.00 32.16 244 GLY A O 1
ATOM 1755 N N . ARG A 1 245 ? -10.012 66.937 -42.100 1.00 35.38 245 ARG A N 1
ATOM 1756 C CA . ARG A 1 245 ? -10.904 67.388 -43.200 1.00 35.38 245 ARG A CA 1
ATOM 1757 C C . ARG A 1 245 ? -10.185 67.578 -44.563 1.00 35.38 245 ARG A C 1
ATOM 1759 O O . ARG A 1 245 ? -9.008 67.907 -44.539 1.00 35.38 245 ARG A O 1
ATOM 1766 N N . ARG A 1 246 ? -10.826 67.526 -45.753 1.00 40.28 246 ARG A N 1
ATOM 1767 C CA . ARG A 1 246 ? -12.265 67.554 -46.179 1.00 40.28 246 ARG A CA 1
ATOM 1768 C C . ARG A 1 246 ? -12.435 66.833 -47.578 1.00 40.28 246 ARG A C 1
ATOM 1770 O O . ARG A 1 246 ? -11.501 66.125 -47.933 1.00 40.28 246 ARG A O 1
ATOM 1777 N N . PRO A 1 247 ? -13.574 66.886 -48.329 1.00 48.09 247 PRO A N 1
ATOM 1778 C CA . PRO A 1 247 ? -13.964 65.837 -49.296 1.00 48.09 247 PRO A CA 1
ATOM 1779 C C . PRO A 1 247 ? -13.810 66.220 -50.785 1.00 48.09 247 PRO A C 1
ATOM 1781 O O . PRO A 1 247 ? -13.554 67.381 -51.096 1.00 48.09 247 PRO A O 1
ATOM 1784 N N . GLY A 1 248 ? -14.126 65.286 -51.698 1.00 32.84 248 GLY A N 1
ATOM 1785 C CA . GLY A 1 248 ? -14.370 65.609 -53.111 1.00 32.84 248 GLY A CA 1
ATOM 1786 C C . GLY A 1 248 ? -14.880 64.462 -54.002 1.00 32.84 248 GLY A C 1
ATOM 1787 O O . GLY A 1 248 ? -14.074 63.667 -54.453 1.00 32.84 248 GLY A O 1
ATOM 1788 N N . VAL A 1 249 ? -16.187 64.497 -54.314 1.00 38.47 249 VAL A N 1
ATOM 1789 C CA . VAL A 1 249 ? -16.831 64.122 -55.606 1.00 38.47 249 VAL A CA 1
ATOM 1790 C C . VAL A 1 249 ? -16.788 62.644 -56.087 1.00 38.47 249 VAL A C 1
ATOM 1792 O O . VAL A 1 249 ? -15.892 61.868 -55.787 1.00 38.47 249 VAL A O 1
ATOM 1795 N N . ALA A 1 250 ? -17.846 62.256 -56.815 1.00 38.50 250 ALA A N 1
ATOM 1796 C CA . ALA A 1 250 ? -18.056 60.967 -57.496 1.00 38.50 250 ALA A CA 1
ATOM 1797 C C . ALA A 1 250 ? -17.253 60.896 -58.840 1.00 38.50 250 ALA A C 1
ATOM 1799 O O . ALA A 1 250 ? -16.519 61.826 -59.147 1.00 38.50 250 ALA A O 1
ATOM 1800 N N . ALA A 1 251 ? -17.314 59.887 -59.720 1.00 39.16 251 ALA A N 1
ATOM 1801 C CA . ALA A 1 251 ? -18.402 58.968 -60.056 1.00 39.16 251 ALA A CA 1
ATOM 1802 C C . ALA A 1 251 ? -17.943 57.812 -60.975 1.00 39.16 251 ALA A C 1
ATOM 1804 O O . ALA A 1 251 ? -16.898 57.932 -61.610 1.00 39.16 251 ALA A O 1
ATOM 1805 N N . ARG A 1 252 ? -18.860 56.842 -61.154 1.00 38.00 252 ARG A N 1
ATOM 1806 C CA . ARG A 1 252 ? -18.842 55.683 -62.075 1.00 38.00 252 ARG A CA 1
ATOM 1807 C C . ARG A 1 252 ? -17.904 54.538 -61.694 1.00 38.00 252 ARG A C 1
ATOM 1809 O O . ARG A 1 252 ? -16.701 54.783 -61.496 1.00 38.00 252 ARG A O 1
#

Mean predicted aligned error: 19.2 Å

pLDDT: mean 70.5, std 26.26, range [31.12, 98.69]

Secondary structure (DSSP, 8-state):
---------PPP----S----------------------------PPPPPPPPPPPP-TT------S--SPPPPP--SSS----TT------S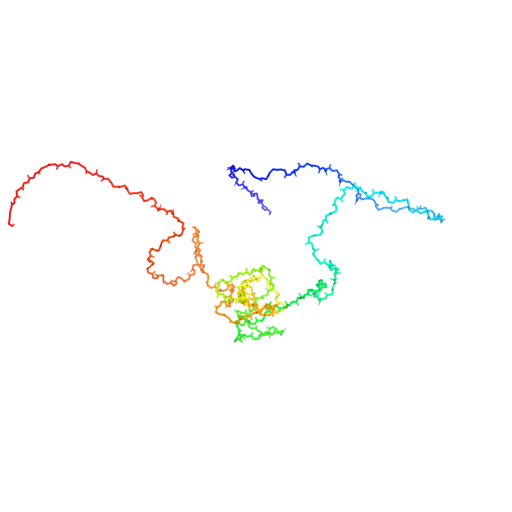-TT-BSSTTSPPP-TTS---HHHHTTB--SSEEEEEEEE-TTSPTT--EEEEEEEE----HHHHTS-HHHHHHHSEEEEEEEEEETTEEEEE--TT-EEE-TTS-----SSS---GGGS---PPPP----PPPSS------------------------

Solvent-accessible surface area (backbone atoms only — not comparable to full-atom values): 17651 Å² total; per-residue (Å²): 139,84,85,87,82,82,84,83,85,81,87,79,88,85,86,92,90,85,83,86,84,92,84,86,82,96,80,87,89,81,90,91,74,86,86,89,81,92,82,88,80,86,92,72,92,71,81,83,73,80,78,79,76,79,79,81,75,74,91,74,75,72,80,75,76,74,88,65,96,63,68,84,73,80,89,76,90,66,100,64,93,85,70,41,93,95,62,85,87,81,92,74,80,55,62,36,39,44,48,40,91,87,42,48,80,66,51,96,85,26,76,62,46,39,69,45,31,44,41,15,35,36,29,57,78,65,60,71,47,80,43,78,46,96,81,51,60,94,92,36,58,34,28,37,42,39,36,30,14,81,44,75,60,51,78,72,49,65,61,48,65,61,30,47,42,21,20,22,41,37,32,35,37,32,33,35,48,53,99,94,41,78,40,73,50,76,47,96,70,31,40,61,42,33,74,87,50,91,63,83,86,81,72,95,66,83,60,69,72,91,66,47,53,83,75,76,80,79,72,89,80,73,91,72,88,66,96,68,93,71,82,82,85,77,87,74,87,77,82,81,84,79,86,80,89,86,90,82,85,88,83,135